Protein 4YHS (pdb70)

Nearest PDB structures (foldseek):
  5ix8-assembly1_A  TM=8.355E-01  e=1.424E-18  Bordetella parapertussis 12822
  2ioy-assembly2_B  TM=7.959E-01  e=1.065E-17  Caldanaerobacter subterraneus subsp. tengcongensis
  5hqj-assembly1_A  TM=8.022E-01  e=6.703E-16  Paraburkholderia graminis C4D1M
  3ksm-assembly3_B  TM=7.756E-01  e=1.371E-14  Hahella chejuensis KCTC 2396
  6sw4-assembly1_A  TM=8.359E-01  e=1.462E-13  Geobacillus stearothermophilus

Structure (mmCIF, N/CA/C/O backbone):
data_4YHS
#
_entry.id   4YHS
#
_cell.length_a   101.820
_cell.length_b   101.820
_cell.length_c   76.854
_cell.angle_alpha   90.000
_cell.angle_beta   90.000
_cell.angle_gamma   120.000
#
_symmetry.space_group_name_H-M   'P 32 2 1'
#
loop_
_entity.id
_entity.type
_entity.pdbx_description
1 polymer 'Monosaccharide ABC transporter substrate-binding protein, CUT2 family'
2 non-polymer 2-[BIS-(2-HYDROXY-ETHYL)-AMINO]-2-HYDROXYMETHYL-PROPANE-1,3-DIOL
3 non-polymer 'CHLORIDE ION'
4 water water
#
loop_
_atom_site.group_PDB
_atom_site.id
_atom_site.type_symbol
_atom_site.label_atom_id
_atom_site.label_alt_id
_atom_site.label_comp_id
_atom_site.label_asym_id
_atom_site.label_entity_id
_atom_site.label_seq_id
_atom_site.pdbx_PDB_ins_code
_atom_site.Cartn_x
_atom_site.Cartn_y
_atom_site.Cartn_z
_atom_site.occupancy
_atom_site.B_iso_or_equiv
_atom_site.auth_seq_id
_atom_site.auth_comp_id
_atom_site.auth_asym_id
_atom_site.auth_atom_id
_atom_site.pdbx_PDB_model_num
ATOM 1 N N . SER A 1 22 ? 16.769 20.586 -10.544 1.00 58.70 21 SER A N 1
ATOM 2 C CA . SER A 1 22 ? 16.470 22.002 -10.411 1.00 58.21 21 SER A CA 1
ATOM 3 C C . SER A 1 22 ? 16.432 22.400 -8.942 1.00 55.42 21 SER A C 1
ATOM 4 O O . SER A 1 22 ? 16.296 21.555 -8.059 1.00 45.45 21 SER A O 1
ATOM 28 N N . ALA A 1 24 ? 15.456 24.326 -5.294 1.00 47.00 23 ALA A N 1
ATOM 29 C CA . ALA A 1 24 ? 14.279 24.256 -4.430 1.00 45.25 23 ALA A CA 1
ATOM 30 C C . ALA A 1 24 ? 13.197 25.288 -4.780 1.00 37.66 23 ALA A C 1
ATOM 31 O O . ALA A 1 24 ? 13.489 26.439 -5.058 1.00 31.59 23 ALA A O 1
ATOM 38 N N . GLU A 1 25 ? 11.948 24.845 -4.754 1.00 25.80 24 GLU A N 1
ATOM 39 C CA . GLU A 1 25 ? 10.802 25.733 -4.882 1.00 25.87 24 GLU A CA 1
ATOM 40 C C . GLU A 1 25 ? 10.609 26.473 -3.580 1.00 21.58 24 GLU A C 1
ATOM 41 O O . GLU A 1 25 ? 11.219 26.140 -2.565 1.00 23.77 24 GLU A O 1
ATOM 53 N N . TRP A 1 26 ? 9.750 27.481 -3.607 1.00 17.59 25 TRP A N 1
ATOM 54 C CA . TRP A 1 26 ? 9.508 28.306 -2.458 1.00 13.66 25 TRP A CA 1
ATOM 55 C C . TRP A 1 26 ? 8.685 27.563 -1.413 1.00 16.48 25 TRP A C 1
ATOM 56 O O . TRP A 1 26 ? 8.769 27.871 -0.215 1.00 17.11 25 TRP A O 1
ATOM 77 N N . TYR A 1 27 ? 7.904 26.589 -1.880 1.00 17.88 26 TYR A N 1
ATOM 78 C CA . TYR A 1 27 ? 7.030 25.807 -1.036 1.00 14.85 26 TYR A CA 1
ATOM 79 C C . TYR A 1 27 ? 7.653 24.434 -0.682 1.00 17.04 26 TYR A C 1
ATOM 80 O O . TYR A 1 27 ? 8.563 23.982 -1.370 1.00 20.25 26 TYR A O 1
ATOM 98 N N . PRO A 1 28 ? 7.150 23.760 0.372 1.00 21.29 27 PRO A N 1
ATOM 99 C CA . PRO A 1 28 ? 6.124 24.248 1.303 1.00 23.27 27 PRO A CA 1
ATOM 100 C C . PRO A 1 28 ? 6.654 25.358 2.187 1.00 21.54 27 PRO A C 1
ATOM 101 O O . PRO A 1 28 ? 7.866 25.416 2.429 1.00 19.51 27 PRO A O 1
ATOM 112 N N . TYR A 1 29 ? 5.774 26.246 2.640 1.00 19.70 28 TYR A N 1
ATOM 113 C CA . TYR A 1 29 ? 6.215 27.421 3.380 1.00 19.39 28 TYR A CA 1
ATOM 114 C C . TYR A 1 29 ? 5.493 27.474 4.714 1.00 18.79 28 TYR A C 1
ATOM 115 O O . TYR A 1 29 ? 4.290 27.242 4.785 1.00 18.19 28 TYR A O 1
ATOM 133 N N . ASP A 1 30 ? 6.237 27.783 5.768 1.00 15.76 29 ASP A N 1
ATOM 134 C CA . ASP A 1 30 ? 5.670 27.922 7.096 1.00 20.68 29 ASP A CA 1
ATOM 135 C C . ASP A 1 30 ? 4.708 29.080 7.085 1.00 16.96 29 ASP A C 1
ATOM 136 O O . ASP A 1 30 ? 5.079 30.193 6.707 1.00 14.64 29 ASP A O 1
ATOM 145 N N . ALA A 1 31 ? 3.474 28.791 7.494 1.00 17.03 30 ALA A N 1
ATOM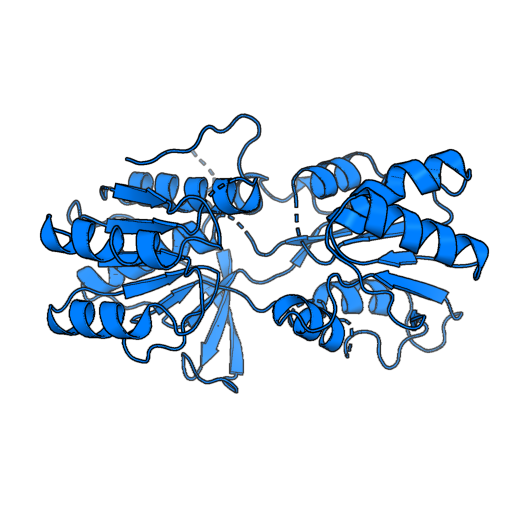 146 C CA . ALA A 1 31 ? 2.391 29.770 7.513 1.00 16.07 30 ALA A CA 1
ATOM 147 C C . ALA A 1 31 ? 1.574 29.645 8.812 1.00 20.69 30 ALA A C 1
ATOM 148 O O . ALA A 1 31 ? 1.795 28.732 9.627 1.00 19.76 30 ALA A O 1
ATOM 155 N N . ALA A 1 32 ? 0.635 30.581 8.991 1.00 20.56 31 ALA A N 1
ATOM 156 C CA . ALA A 1 32 ? -0.292 30.590 10.110 1.00 22.78 31 ALA A CA 1
ATOM 157 C C . ALA A 1 32 ? -1.659 30.938 9.573 1.00 19.02 31 ALA A C 1
ATOM 158 O O . ALA A 1 32 ? -1.819 31.988 8.942 1.00 18.24 31 ALA A O 1
ATOM 165 N N . LYS A 1 33 ? -2.641 30.068 9.819 1.00 22.01 32 LYS A N 1
ATOM 166 C CA . LYS A 1 33 ? -3.984 30.332 9.331 1.00 25.88 32 LYS A CA 1
ATOM 167 C C . LYS A 1 33 ? -4.860 30.700 10.485 1.00 20.28 32 LYS A C 1
ATOM 168 O O . LYS A 1 33 ? -4.593 30.333 11.641 1.00 21.27 32 LYS A O 1
ATOM 187 N N . ILE A 1 34 ? -5.945 31.386 10.142 1.00 21.74 33 ILE A N 1
ATOM 188 C CA . ILE A 1 34 ? -6.881 31.891 11.110 1.00 18.79 33 ILE A CA 1
ATOM 189 C C . ILE A 1 34 ? -8.228 31.170 10.961 1.00 20.87 33 ILE A C 1
ATOM 190 O O . ILE A 1 34 ? -8.759 31.068 9.857 1.00 26.08 33 ILE A O 1
ATOM 206 N N . ASP A 1 35 ? -8.731 30.676 12.090 1.00 22.92 34 ASP A N 1
ATOM 207 C CA . ASP A 1 35 ? -10.036 30.012 12.200 1.00 28.51 34 ASP A CA 1
ATOM 208 C C . ASP A 1 35 ? -10.824 30.484 13.450 1.00 26.98 34 ASP A C 1
ATOM 209 O O . ASP A 1 35 ? -10.297 30.496 14.561 1.00 32.63 34 ASP A O 1
ATOM 218 N N . PRO A 1 36 ? -12.095 30.852 13.276 1.00 27.18 35 PRO A N 1
ATOM 219 C CA . PRO A 1 36 ? -12.772 30.860 11.980 1.00 27.44 35 PRO A CA 1
ATOM 220 C C . PRO A 1 36 ? -12.223 31.944 11.073 1.00 31.65 35 PRO A C 1
ATOM 221 O O . PRO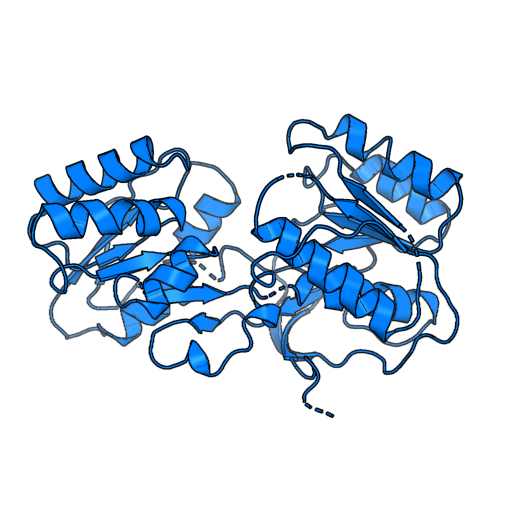 A 1 36 ? -11.803 33.007 11.551 1.00 28.13 35 PRO A O 1
ATOM 232 N N . PRO A 1 37 ? -12.170 31.660 9.766 1.00 28.33 36 PRO A N 1
ATOM 233 C CA . PRO A 1 37 ? -11.600 32.664 8.878 1.00 22.63 36 PRO A CA 1
ATOM 234 C C . PRO A 1 37 ? -12.338 33.997 8.938 1.00 27.17 36 PRO A C 1
ATOM 235 O O . PRO A 1 37 ? -13.562 34.031 9.031 1.00 22.65 36 PRO A O 1
ATOM 246 N N . PHE A 1 38 ? -11.561 35.077 8.918 1.00 27.21 37 PHE A N 1
ATOM 247 C CA . PHE A 1 38 ? -12.043 36.464 8.867 1.00 30.24 37 PHE A CA 1
ATOM 248 C C . PHE A 1 38 ? -12.523 36.966 10.245 1.00 39.77 37 PHE A C 1
ATOM 249 O O . PHE A 1 38 ? -12.880 38.136 10.391 1.00 41.30 37 PHE A O 1
ATOM 266 N N . ALA A 1 39 ? -12.562 36.086 11.243 1.00 34.09 38 ALA A N 1
ATOM 267 C CA . ALA A 1 39 ? -12.997 36.484 12.577 1.00 34.49 38 ALA A CA 1
ATOM 268 C C . ALA A 1 39 ? -11.918 37.335 13.250 1.00 47.54 38 ALA A C 1
ATOM 269 O O . ALA A 1 39 ? -10.749 36.976 13.232 1.00 47.80 38 ALA A O 1
ATOM 276 N N . ALA A 1 40 ? -12.313 38.469 13.832 1.00 57.55 39 ALA A N 1
ATOM 277 C CA . ALA A 1 40 ? -11.353 39.392 14.453 1.00 62.62 39 ALA A CA 1
ATOM 278 C C . ALA A 1 40 ? -10.678 38.770 15.676 1.00 56.72 39 ALA A C 1
ATOM 279 O O . ALA A 1 40 ? -9.597 39.197 16.091 1.00 57.68 39 ALA A O 1
ATOM 286 N N . ASP A 1 41 ? -11.336 37.764 16.242 1.00 49.20 40 ASP A N 1
ATOM 287 C CA . ASP A 1 41 ? -10.821 37.009 17.373 1.00 49.98 40 ASP A CA 1
ATOM 288 C C . ASP A 1 41 ? -10.581 35.534 17.020 1.00 53.27 40 ASP A C 1
ATOM 289 O O . ASP A 1 41 ? -10.631 34.665 17.893 1.00 55.38 40 ASP A O 1
ATOM 298 N N . GLY A 1 42 ? -10.359 35.240 15.744 1.00 45.63 41 GLY A N 1
ATOM 299 C CA . GLY A 1 42 ? -10.088 33.873 15.343 1.00 45.63 41 GLY A CA 1
ATOM 300 C C . GLY A 1 42 ? -8.760 33.413 15.926 1.00 41.37 41 GLY A C 1
ATOM 301 O O . GLY A 1 42 ? -7.897 34.235 16.216 1.00 38.16 41 GLY A O 1
ATOM 305 N N . LYS A 1 43 ? -8.618 32.100 16.096 1.00 29.45 42 LYS A N 1
ATOM 306 C CA . LYS A 1 43 ? -7.410 31.487 16.637 1.00 32.58 42 LYS A CA 1
ATOM 307 C C . LYS A 1 43 ? -6.393 31.234 15.507 1.00 34.22 42 LYS A C 1
ATOM 308 O O . LYS A 1 43 ? -6.769 30.882 14.386 1.00 25.98 42 LYS A O 1
ATOM 312 N N . SER A 1 44 ? -5.107 31.413 15.798 1.00 26.01 43 SER A N 1
ATOM 313 C CA . SER A 1 44 ? -4.063 31.132 14.811 1.00 22.73 43 SER A CA 1
ATOM 314 C C . SER A 1 44 ? -3.557 29.700 14.979 1.00 30.65 43 SER A C 1
ATOM 315 O O . SER A 1 44 ? -3.414 29.242 16.093 1.00 28.90 43 SER A O 1
ATOM 323 N N . SER A 1 45 ? -3.276 28.986 13.890 1.00 24.63 44 SER A N 1
ATOM 324 C CA . SER A 1 45 ? -2.545 27.718 14.032 1.00 25.12 44 SER A CA 1
ATOM 325 C C . SER A 1 45 ? -1.456 27.640 12.960 1.00 29.78 44 SER A C 1
ATOM 326 O O . SER A 1 45 ? -1.611 28.174 11.862 1.00 23.45 44 SER A O 1
ATOM 334 N N . ASP A 1 46 ? -0.350 26.990 13.290 1.00 28.01 45 ASP A N 1
ATOM 335 C CA . ASP A 1 46 ? 0.755 26.858 12.346 1.00 22.25 45 ASP A CA 1
ATOM 336 C C . ASP A 1 46 ? 0.468 25.751 11.341 1.00 27.47 45 ASP A C 1
ATOM 337 O O . ASP A 1 46 ? 0.077 24.647 11.727 1.00 32.46 45 ASP A O 1
ATOM 346 N N . VAL A 1 47 ? 0.681 26.059 10.059 1.00 22.09 46 VAL A N 1
ATOM 347 C CA . VAL A 1 47 ? 0.538 25.105 8.957 1.00 28.68 46 VAL A CA 1
ATOM 348 C C . VAL A 1 47 ? 1.593 25.316 7.860 1.00 24.70 46 VAL A C 1
ATOM 349 O O . VAL A 1 47 ? 2.053 26.425 7.648 1.00 25.81 46 VAL A O 1
ATOM 362 N N . LYS A 1 48 ? 1.967 24.238 7.165 1.00 23.31 47 LYS A N 1
ATOM 363 C CA . LYS A 1 48 ? 2.728 24.358 5.913 1.00 20.50 47 LYS A CA 1
ATOM 364 C C . LYS A 1 48 ? 1.793 24.737 4.786 1.00 26.48 47 LYS A C 1
ATOM 365 O O . LYS A 1 48 ? 0.746 24.078 4.592 1.00 24.73 47 LYS A O 1
ATOM 384 N N . TYR A 1 49 ? 2.158 25.776 4.035 1.00 20.15 48 TYR A N 1
ATOM 385 C CA . TYR A 1 49 ? 1.356 26.178 2.896 1.00 20.67 48 TYR A CA 1
ATOM 386 C C . TYR A 1 49 ? 1.878 25.459 1.665 1.00 22.71 48 TYR A C 1
ATOM 387 O O . TYR A 1 49 ? 3.065 25.550 1.349 1.00 16.00 48 TYR A O 1
ATOM 405 N N . VAL A 1 50 ? 0.988 24.719 1.012 1.00 17.78 49 VAL A N 1
ATOM 406 C CA . VAL A 1 50 ? 1.296 24.007 -0.219 1.00 18.20 49 VAL A CA 1
ATOM 407 C C . VAL A 1 50 ? 0.440 24.490 -1.379 1.00 18.94 49 VAL A C 1
ATOM 408 O O . VAL A 1 50 ? -0.777 24.309 -1.367 1.00 21.04 49 VAL A O 1
ATOM 421 N N . PRO A 1 51 ? 1.061 25.086 -2.396 1.00 21.37 50 PRO A N 1
ATOM 422 C CA . PRO A 1 51 ? 0.263 25.518 -3.544 1.00 18.43 50 PRO A CA 1
ATOM 423 C C . PRO A 1 51 ? 0.025 24.380 -4.527 1.00 19.00 50 PRO A C 1
ATOM 424 O O . PRO A 1 51 ? 0.555 23.249 -4.356 1.00 22.31 50 PRO A O 1
ATOM 435 N N . LEU A 1 52 ? -0.805 24.654 -5.534 1.00 19.63 51 LEU A N 1
ATOM 436 C CA . LEU A 1 52 ? -1.004 23.730 -6.640 1.00 23.96 51 LEU A CA 1
ATOM 437 C C . LEU A 1 52 ? 0.257 23.606 -7.474 1.00 22.28 51 LEU A C 1
ATOM 438 O O . LEU A 1 52 ? 1.061 24.542 -7.534 1.00 25.51 51 LEU A O 1
ATOM 454 N N . GLU A 1 53 ? 0.428 22.446 -8.117 1.00 23.71 52 GLU A N 1
ATOM 455 C CA . GLU A 1 53 ? 1.510 22.266 -9.076 1.00 20.28 52 GLU A CA 1
ATOM 456 C C . GLU A 1 53 ? 1.307 23.094 -10.341 1.00 33.66 52 GLU A C 1
ATOM 457 O O . GLU A 1 53 ? 2.245 23.728 -10.829 1.00 30.10 52 GLU A O 1
ATOM 469 N N . LYS A 1 54 ? 0.078 23.097 -10.852 1.00 24.87 53 LYS A N 1
ATOM 470 C CA . LYS A 1 54 ? -0.276 23.822 -12.070 1.00 33.98 53 LYS A CA 1
ATOM 471 C C . LYS A 1 54 ? -1.747 24.204 -12.056 1.00 30.16 53 LYS A C 1
ATOM 472 O O . LYS A 1 54 ? -2.559 23.513 -11.435 1.00 33.99 53 LYS A O 1
ATOM 491 N N . ALA A 1 55 ? -2.094 25.282 -12.757 1.00 27.56 54 ALA A N 1
ATOM 492 C CA . ALA A 1 55 ? -3.487 25.563 -13.079 1.00 27.23 54 ALA A CA 1
ATOM 493 C C . ALA A 1 55 ? -3.934 24.656 -14.212 1.00 26.78 54 ALA A C 1
ATOM 494 O O . ALA A 1 55 ? -3.111 24.189 -14.999 1.00 27.67 54 ALA A O 1
ATOM 501 N N . SER A 1 56 ? -5.240 24.429 -14.302 1.00 28.28 55 SER A N 1
ATOM 502 C CA . SER A 1 56 ? -5.827 23.585 -15.344 1.00 30.23 55 SER A CA 1
ATOM 503 C C . SER A 1 56 ? -6.131 24.379 -16.596 1.00 36.29 55 SER A C 1
ATOM 504 O O . SER A 1 56 ? -6.449 23.819 -17.649 1.00 32.52 55 SER A O 1
ATOM 512 N N . LYS A 1 57 ? -6.080 25.696 -16.484 1.00 31.54 56 LYS A N 1
ATOM 513 C CA . LYS A 1 57 ? -6.321 26.535 -17.637 1.00 35.31 56 LYS A CA 1
ATOM 514 C C . LYS A 1 57 ? -5.701 27.875 -17.358 1.00 30.09 56 LYS A C 1
ATOM 515 O O . LYS A 1 57 ? -5.385 28.155 -16.209 1.00 27.23 56 LYS A O 1
ATOM 534 N N . PRO A 1 58 ? -5.512 28.697 -18.400 1.00 28.89 57 PRO A N 1
ATOM 535 C CA . PRO A 1 58 ? -4.850 29.989 -18.201 1.00 29.28 57 PRO A CA 1
ATOM 536 C C . PRO A 1 58 ? -5.816 31.036 -17.649 1.00 29.54 57 PRO A C 1
ATOM 537 O O . PRO A 1 58 ? -6.188 32.006 -18.332 1.00 25.08 57 PRO A O 1
ATOM 548 N N . TRP A 1 59 ? -6.206 30.849 -16.391 1.00 26.73 58 TRP A N 1
ATOM 549 C CA . TRP A 1 59 ? -7.082 31.801 -15.720 1.00 24.17 58 TRP A CA 1
ATOM 550 C C . TRP A 1 59 ? -6.559 33.226 -15.883 1.00 26.81 58 TRP A C 1
ATOM 551 O O . TRP A 1 59 ? -5.356 33.459 -15.865 1.00 23.26 58 TRP A O 1
ATOM 572 N N . LYS A 1 60 ? -7.472 34.167 -16.092 1.00 20.89 59 LYS A N 1
ATOM 573 C CA . LYS A 1 60 ? -7.131 35.588 -16.068 1.00 25.05 59 LYS A CA 1
ATOM 574 C C . LYS A 1 60 ? -7.309 36.199 -14.682 1.00 18.71 59 LYS A C 1
ATOM 575 O O . LYS A 1 60 ? -8.401 36.152 -14.120 1.00 19.90 59 LYS A O 1
ATOM 594 N N . LEU A 1 61 ? -6.240 36.790 -14.150 1.00 20.58 60 LEU A N 1
ATOM 595 C CA . LEU A 1 61 ? -6.261 37.374 -12.814 1.00 16.75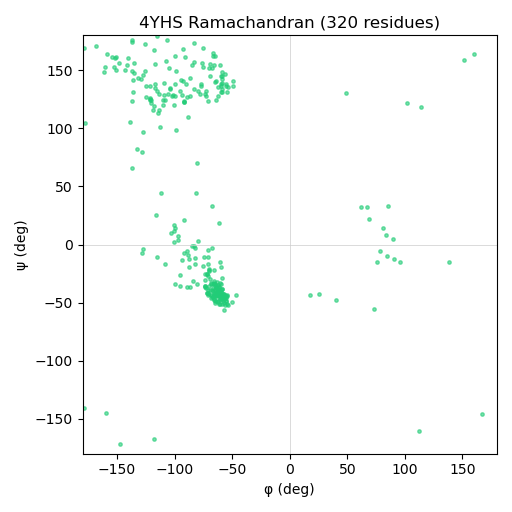 60 LEU A CA 1
ATOM 596 C C . LEU A 1 61 ? -6.003 38.858 -12.913 1.00 24.56 60 LEU A C 1
ATOM 597 O O . LEU A 1 61 ? -4.942 39.268 -13.387 1.00 24.75 60 LEU A O 1
ATOM 613 N N . CYS A 1 62 ? -6.965 39.657 -12.473 1.00 17.10 61 CYS A N 1
ATOM 614 C CA . CYS A 1 62 ? -6.748 41.103 -12.371 1.00 18.60 61 CYS A CA 1
ATOM 615 C C . CYS A 1 62 ? -6.118 41.365 -11.016 1.00 22.89 61 CYS A C 1
ATOM 616 O O . CYS A 1 62 ? -6.645 40.899 -9.994 1.00 19.16 61 CYS A O 1
ATOM 623 N N . VAL A 1 63 ? -4.985 42.076 -10.993 1.00 17.37 62 VAL A N 1
ATOM 624 C CA . VAL A 1 63 ? -4.301 42.376 -9.737 1.00 15.48 62 VAL A CA 1
ATOM 625 C C . VAL A 1 63 ? -4.225 43.896 -9.605 1.00 18.43 62 VAL A C 1
ATOM 626 O O . VAL A 1 63 ? -3.653 44.565 -10.459 1.00 16.23 62 VAL A O 1
ATOM 639 N N . SER A 1 64 ? -4.793 44.416 -8.516 1.00 18.14 63 SER A N 1
ATOM 640 C CA . SER A 1 64 ? -4.864 45.863 -8.248 1.00 15.19 63 SER A CA 1
ATOM 641 C C . SER A 1 64 ? -4.017 46.250 -7.034 1.00 16.46 63 SER A C 1
ATOM 642 O O . SER A 1 64 ? -4.255 45.778 -5.911 1.00 16.32 63 SER A O 1
ATOM 650 N N . PHE A 1 65 ? -2.987 47.055 -7.291 1.00 14.64 64 PHE A N 1
ATOM 651 C CA . PHE A 1 65 ? -2.030 47.490 -6.280 1.00 15.62 64 PHE A CA 1
ATOM 652 C C . PHE A 1 65 ? -2.302 48.932 -5.904 1.00 13.56 64 PHE A C 1
ATOM 653 O O . PHE A 1 65 ? -2.817 49.704 -6.727 1.00 17.55 64 PHE A O 1
ATOM 670 N N . PRO A 1 66 ? -1.967 49.314 -4.666 1.00 16.39 65 PRO A N 1
ATOM 671 C CA . PRO A 1 66 ? -2.100 50.721 -4.263 1.00 19.26 65 PRO A CA 1
ATOM 672 C C . PRO A 1 66 ? -1.140 51.647 -5.018 1.00 18.49 65 PRO A C 1
ATOM 673 O O . PRO A 1 66 ? -1.471 52.815 -5.277 1.00 19.54 65 PRO A O 1
ATOM 684 N N . HIS A 1 67 ? 0.025 51.109 -5.377 1.00 18.29 66 HIS A N 1
ATOM 685 C CA . HIS A 1 67 ? 1.116 51.860 -5.998 1.00 17.23 66 HIS A CA 1
ATOM 686 C C . HIS A 1 67 ? 2.254 50.874 -6.278 1.00 17.20 66 HIS A C 1
ATOM 687 O O . HIS A 1 67 ? 2.163 49.693 -5.924 1.00 16.35 66 HIS A O 1
ATOM 718 N N . LYS A 1 69 ? 5.637 52.127 -5.655 1.00 16.90 68 LYS A N 1
ATOM 719 C CA . LYS A 1 69 ? 6.603 53.165 -5.273 1.00 20.35 68 LYS A CA 1
ATOM 720 C C . LYS A 1 69 ? 7.736 52.712 -4.371 1.00 25.98 68 LYS A C 1
ATOM 721 O O . LYS A 1 69 ? 8.726 53.434 -4.223 1.00 25.36 68 LYS A O 1
ATOM 740 N N . ASP A 1 70 ? 7.618 51.536 -3.761 1.00 18.51 69 ASP A N 1
ATOM 741 C CA . ASP A 1 70 ? 8.669 51.101 -2.842 1.00 18.84 69 ASP A CA 1
ATOM 742 C C . ASP A 1 70 ? 9.023 49.640 -3.031 1.00 16.41 69 ASP A C 1
ATOM 743 O O . ASP A 1 70 ? 8.404 48.936 -3.822 1.00 16.85 69 ASP A O 1
ATOM 752 N N . ALA A 1 71 ? 10.027 49.193 -2.277 1.00 16.60 70 ALA A N 1
ATOM 753 C CA . ALA A 1 71 ? 10.552 47.843 -2.431 1.00 12.97 70 ALA A CA 1
ATOM 754 C C . ALA A 1 71 ? 9.522 46.821 -1.963 1.00 11.67 70 ALA A C 1
ATOM 755 O O . ALA A 1 71 ? 9.458 45.705 -2.477 1.00 13.10 70 ALA A O 1
ATOM 762 N N . TYR A 1 72 ? 8.749 47.206 -0.952 1.00 15.75 71 TYR A N 1
ATOM 763 C CA . TYR A 1 72 ? 7.754 46.323 -0.389 1.00 17.58 71 TYR A CA 1
ATOM 764 C C . TYR A 1 72 ? 6.774 45.875 -1.477 1.00 15.07 71 TYR A C 1
ATOM 765 O O . TYR A 1 72 ? 6.599 44.681 -1.698 1.00 11.08 71 TYR A O 1
ATOM 783 N N . TRP A 1 73 ? 6.135 46.815 -2.162 1.00 13.36 72 TRP A N 1
ATOM 784 C CA . TRP A 1 73 ? 5.171 46.442 -3.197 1.00 13.07 72 TRP A CA 1
ATOM 785 C C . TRP A 1 73 ? 5.861 45.879 -4.438 1.00 11.87 72 TRP A C 1
ATOM 786 O O . TRP A 1 73 ? 5.275 45.055 -5.143 1.00 15.91 72 TRP A O 1
ATOM 807 N N . LEU A 1 74 ? 7.123 46.239 -4.683 1.00 13.21 73 LEU A N 1
ATOM 808 C CA . LEU A 1 74 ? 7.883 45.538 -5.710 1.00 13.43 73 LEU A CA 1
ATOM 809 C C . LEU A 1 74 ? 8.038 44.059 -5.345 1.00 15.86 73 LEU A C 1
ATOM 810 O O . LEU A 1 74 ? 7.953 43.181 -6.192 1.00 12.45 73 LEU A O 1
ATOM 826 N N . GLY A 1 75 ? 8.282 43.772 -4.075 1.00 12.12 74 GLY A N 1
ATOM 827 C CA . GLY A 1 75 ? 8.310 42.395 -3.606 1.00 11.41 74 GLY A CA 1
ATOM 828 C C . GLY A 1 75 ? 6.995 41.648 -3.796 1.00 11.88 74 GLY A C 1
ATOM 829 O O . GLY A 1 75 ? 6.966 40.499 -4.253 1.00 12.37 74 GLY A O 1
ATOM 833 N N . VAL A 1 76 ? 5.878 42.300 -3.472 1.00 13.65 75 VAL A N 1
ATOM 834 C CA . VAL A 1 76 ? 4.594 41.671 -3.704 1.00 13.03 75 VAL A CA 1
ATOM 835 C C . VAL A 1 76 ? 4.396 41.416 -5.218 1.00 12.78 75 VAL A C 1
ATOM 836 O O . VAL A 1 76 ? 3.909 40.346 -5.607 1.00 14.81 75 VAL A O 1
ATOM 849 N N . ASP A 1 77 ? 4.778 42.390 -6.050 1.00 14.53 76 ASP A N 1
ATOM 850 C CA . ASP A 1 77 ? 4.698 42.265 -7.515 1.00 11.94 76 ASP A CA 1
ATOM 851 C C . ASP A 1 77 ? 5.460 41.021 -7.991 1.00 13.93 76 ASP A C 1
ATOM 852 O O . ASP A 1 77 ? 4.978 40.241 -8.810 1.00 14.29 76 ASP A O 1
ATOM 861 N N . TYR A 1 78 ? 6.683 40.886 -7.509 1.00 14.59 77 TYR A N 1
ATOM 862 C CA . TYR A 1 78 ? 7.528 39.756 -7.866 1.00 12.08 77 TYR A CA 1
ATOM 863 C C . TYR A 1 78 ? 6.837 38.427 -7.555 1.00 14.49 77 TYR A C 1
ATOM 864 O O . TYR A 1 78 ? 6.826 37.540 -8.384 1.00 14.02 77 TYR A O 1
ATOM 882 N N . GLY A 1 79 ? 6.236 38.312 -6.372 1.00 12.98 78 GLY A N 1
ATOM 883 C CA . GLY A 1 79 ? 5.538 37.107 -5.955 1.00 15.51 78 GLY A CA 1
ATOM 884 C C . GLY A 1 79 ? 4.358 36.814 -6.857 1.00 16.42 78 GLY A C 1
ATOM 885 O O . GLY A 1 79 ? 4.190 35.697 -7.322 1.00 13.58 78 GLY A O 1
ATOM 889 N N . VAL A 1 80 ? 3.537 37.824 -7.102 1.00 14.36 79 VAL A N 1
ATOM 890 C CA . VAL A 1 80 ? 2.353 37.609 -7.950 1.00 13.01 79 VAL A CA 1
ATOM 891 C C . VAL A 1 80 ? 2.774 37.217 -9.367 1.00 14.71 79 VAL A C 1
ATOM 892 O O . VAL A 1 80 ? 2.173 36.296 -9.945 1.00 16.37 79 VAL A O 1
ATOM 905 N N . ALA A 1 81 ? 3.804 37.871 -9.911 1.00 15.76 80 ALA A N 1
ATOM 906 C CA . ALA A 1 81 ? 4.217 37.619 -11.303 1.00 19.69 80 ALA A CA 1
ATOM 907 C C . ALA A 1 81 ? 4.839 36.240 -11.417 1.00 18.93 80 ALA A C 1
ATOM 908 O O . ALA A 1 81 ? 4.581 35.507 -12.373 1.00 18.38 80 ALA A O 1
ATOM 915 N N . GLU A 1 82 ? 5.675 35.899 -10.440 1.00 15.57 81 GLU A N 1
ATOM 916 C CA . GLU A 1 82 ? 6.394 34.639 -10.515 1.00 15.97 81 GLU A CA 1
ATOM 917 C C . GLU A 1 82 ? 5.437 33.468 -10.238 1.00 18.53 81 GLU A C 1
ATOM 918 O O . GLU A 1 82 ? 5.521 32.423 -10.894 1.00 19.84 81 GLU A O 1
ATOM 930 N N . GLU A 1 83 ? 4.479 33.643 -9.332 1.00 15.95 82 GLU A N 1
ATOM 931 C CA . GLU A 1 83 ? 3.553 32.543 -9.053 1.00 15.63 82 GLU A CA 1
ATOM 932 C C . GLU A 1 83 ? 2.583 32.383 -10.233 1.00 16.72 82 GLU A C 1
ATOM 933 O O . GLU A 1 83 ? 2.252 31.269 -10.615 1.00 19.87 82 GLU A O 1
ATOM 945 N N . SER A 1 84 ? 2.155 33.482 -10.840 1.00 20.12 83 SER A N 1
ATOM 946 C CA . SER A 1 84 ? 1.314 33.360 -12.037 1.00 17.71 83 SER A CA 1
ATOM 947 C C . SER A 1 84 ? 2.046 32.604 -13.168 1.00 18.95 83 SER A C 1
ATOM 948 O O . SER A 1 84 ? 1.470 31.724 -13.810 1.00 22.09 83 SER A O 1
ATOM 956 N N . LYS A 1 85 ? 3.316 32.937 -13.411 1.00 18.76 84 LYS A N 1
ATOM 957 C CA . LYS A 1 85 ? 4.130 32.197 -14.370 1.00 24.98 84 LYS A CA 1
ATOM 958 C C . LYS A 1 85 ? 4.244 30.707 -14.008 1.00 24.33 84 LYS A C 1
ATOM 959 O O . LYS A 1 85 ? 4.076 29.846 -14.874 1.00 21.21 84 LYS A O 1
ATOM 978 N N . ARG A 1 86 ? 4.513 30.403 -12.738 1.00 18.97 85 ARG A N 1
ATOM 979 C CA . ARG A 1 86 ? 4.730 29.014 -12.309 1.00 19.75 85 ARG A CA 1
ATOM 980 C C . ARG A 1 86 ? 3.483 28.181 -12.544 1.00 24.13 85 ARG A C 1
ATOM 981 O O . ARG A 1 86 ? 3.557 27.048 -13.018 1.00 19.29 85 ARG A O 1
ATOM 1002 N N . LEU A 1 87 ? 2.333 28.768 -12.241 1.00 16.57 86 LEU A N 1
ATOM 1003 C CA . LEU A 1 87 ? 1.041 28.044 -12.329 1.00 17.29 86 LEU A CA 1
ATOM 1004 C C . LEU A 1 87 ? 0.499 28.011 -13.740 1.00 18.43 86 LEU A C 1
ATOM 1005 O O . LEU A 1 87 ? -0.365 27.187 -14.063 1.00 24.66 86 LEU A O 1
ATOM 1021 N N . GLY A 1 88 ? 1.021 28.875 -14.603 1.00 20.19 87 GLY A N 1
ATOM 1022 C CA . GLY A 1 88 ? 0.525 28.947 -15.975 1.00 23.34 87 GLY A CA 1
ATOM 1023 C C . GLY A 1 88 ? -0.695 29.834 -16.180 1.00 27.40 87 GLY A C 1
ATOM 1024 O O . GLY A 1 88 ? -1.528 29.551 -17.052 1.00 31.70 87 GLY A O 1
ATOM 1028 N N . VAL A 1 89 ? -0.811 30.919 -15.418 1.00 18.39 88 VAL A N 1
ATOM 1029 C CA . VAL A 1 89 ? -2.008 31.756 -15.526 1.00 24.31 88 VAL A CA 1
ATOM 1030 C C . VAL A 1 89 ? -1.585 33.142 -15.994 1.00 23.65 88 VAL A C 1
ATOM 1031 O O . VAL A 1 89 ? -0.398 33.445 -16.018 1.00 22.79 88 VAL A O 1
ATOM 1044 N N . LYS A 1 90 ? -2.562 33.951 -16.393 1.00 21.87 89 LYS A N 1
ATOM 1045 C CA . LYS A 1 90 ? -2.326 35.277 -16.967 1.00 20.23 89 LYS A CA 1
ATOM 1046 C C . LYS A 1 90 ? -2.679 36.364 -15.994 1.00 27.54 89 LYS A C 1
ATOM 1047 O O . LYS A 1 90 ? -3.845 36.548 -15.655 1.00 34.12 89 LYS A O 1
ATOM 1083 N N . ASN A 1 92 ? -2.837 40.382 -15.045 1.00 21.09 91 ASN A N 1
ATOM 1084 C CA . ASN A 1 92 ? -2.913 41.743 -15.586 1.00 23.19 91 ASN A CA 1
ATOM 1085 C C . ASN A 1 92 ? -2.863 42.641 -14.358 1.00 17.78 91 ASN A C 1
ATOM 1086 O O . ASN A 1 92 ? -3.830 42.694 -13.596 1.00 20.02 91 ASN A O 1
ATOM 1097 N N . LEU A 1 93 ? -1.713 43.275 -14.103 1.00 21.47 92 LEU A N 1
ATOM 1098 C CA . LEU A 1 93 ? -1.564 44.059 -12.879 1.00 15.98 92 LEU A CA 1
ATOM 1099 C C . LEU A 1 93 ? -1.654 45.538 -13.200 1.00 18.35 92 LEU A C 1
ATOM 1100 O O . LEU A 1 93 ? -1.078 45.990 -14.196 1.00 19.91 92 LEU A O 1
ATOM 1116 N N . VAL A 1 94 ? -2.437 46.249 -12.388 1.00 21.04 93 VAL A N 1
ATOM 1117 C CA . VAL A 1 94 ? -2.604 47.691 -12.460 1.00 24.31 93 VAL A CA 1
ATOM 1118 C C . VAL A 1 94 ? -2.282 48.283 -11.075 1.00 20.79 93 VAL A C 1
ATOM 1119 O O . VAL A 1 94 ? -2.425 47.603 -10.050 1.00 18.84 93 VAL A O 1
ATOM 1132 N N . GLU A 1 95 ? -1.766 49.515 -11.042 1.00 21.63 94 GLU A N 1
ATOM 1133 C CA . GLU A 1 95 ? -1.450 50.182 -9.767 1.00 19.37 94 GLU A CA 1
ATOM 1134 C C . GLU A 1 95 ? -1.934 51.640 -9.807 1.00 21.14 94 GLU A C 1
ATOM 1135 O O . GLU A 1 95 ? -1.835 52.319 -10.845 1.00 18.56 94 GLU A O 1
ATOM 1147 N N . ALA A 1 96 ? -2.457 52.112 -8.671 1.00 16.24 95 ALA A N 1
ATOM 1148 C CA . ALA A 1 96 ? -3.241 53.349 -8.664 1.00 15.49 95 ALA A CA 1
ATOM 1149 C C . ALA A 1 96 ? -2.396 54.595 -8.459 1.00 20.28 95 ALA A C 1
ATOM 1150 O O . ALA A 1 96 ? -2.907 55.704 -8.563 1.00 23.65 95 ALA A O 1
ATOM 1157 N N . GLY A 1 97 ? -1.115 54.408 -8.199 1.00 18.77 96 GLY A N 1
ATOM 1158 C CA . GLY A 1 97 ? -0.192 55.514 -8.088 1.00 19.46 96 GLY A CA 1
ATOM 1159 C C . GLY A 1 97 ? -0.019 56.136 -6.710 1.00 18.81 96 GLY A C 1
ATOM 1160 O O . GLY A 1 97 ? 0.734 57.081 -6.566 1.00 20.60 96 GLY A O 1
ATOM 1164 N N . GLY A 1 98 ? -0.642 55.582 -5.679 1.00 22.79 97 GLY A N 1
ATOM 1165 C CA . GLY A 1 98 ? -0.452 56.134 -4.349 1.00 19.96 97 GLY A CA 1
ATOM 1166 C C . GLY A 1 98 ? -1.638 55.925 -3.442 1.00 19.63 97 GLY A C 1
ATOM 1167 O O . GLY A 1 98 ? -2.753 55.712 -3.913 1.00 22.07 97 GLY A O 1
ATOM 1171 N N . TYR A 1 99 ? -1.401 55.990 -2.137 1.00 21.89 98 TYR A N 1
ATOM 1172 C CA . TYR A 1 99 ? -2.479 55.807 -1.173 1.00 18.18 98 TYR A CA 1
ATOM 1173 C C . TYR A 1 99 ? -3.464 56.983 -1.128 1.00 25.43 98 TYR A C 1
ATOM 1174 O O . TYR A 1 99 ? -4.493 56.910 -0.453 1.00 23.94 98 TYR A O 1
ATOM 1192 N N . THR A 1 100 ? -3.191 58.050 -1.878 1.00 22.31 99 THR A N 1
ATOM 1193 C CA . THR A 1 100 ? -4.154 59.115 -2.035 1.00 22.37 99 THR A CA 1
ATOM 1194 C C . THR A 1 100 ? -5.203 58.788 -3.115 1.00 22.47 99 THR A C 1
ATOM 1195 O O . THR A 1 100 ? -6.139 59.556 -3.356 1.00 22.93 99 THR A O 1
ATOM 1206 N N . GLU A 1 101 ? -5.041 57.651 -3.770 1.00 20.98 100 GLU A N 1
ATOM 1207 C CA . GLU A 1 101 ? -5.732 57.408 -5.039 1.00 27.88 100 GLU A CA 1
ATOM 1208 C C . GLU A 1 101 ? -6.805 56.322 -4.970 1.00 27.28 100 GLU A C 1
ATOM 1209 O O . GLU A 1 101 ? -6.926 55.518 -5.893 1.00 19.64 100 GLU A O 1
ATOM 1221 N N . LEU A 1 102 ? -7.623 56.336 -3.920 1.00 22.49 101 LEU A N 1
ATOM 1222 C CA . LEU A 1 102 ? -8.702 55.365 -3.804 1.00 23.71 101 LEU A CA 1
ATOM 1223 C C . LEU A 1 102 ? -9.619 55.384 -5.046 1.00 20.34 101 LEU A C 1
ATOM 1224 O O . LEU A 1 102 ? -9.987 54.339 -5.546 1.00 23.75 101 LEU A O 1
ATOM 1240 N N . ASN A 1 103 ? -9.996 56.561 -5.532 1.00 22.38 102 ASN A N 1
ATOM 1241 C CA . ASN A 1 103 ? -10.906 56.639 -6.673 1.00 26.61 102 ASN A CA 1
ATOM 1242 C C . ASN A 1 103 ? -10.329 56.033 -7.938 1.00 26.40 102 ASN A C 1
ATOM 1243 O O . ASN A 1 103 ? -11.060 55.451 -8.740 1.00 26.39 102 ASN A O 1
ATOM 1254 N N . LYS A 1 104 ? -9.015 56.124 -8.108 1.00 21.54 103 LYS A N 1
ATOM 1255 C CA . LYS A 1 104 ? -8.378 55.525 -9.278 1.00 23.80 103 LYS A CA 1
ATOM 1256 C C . LYS A 1 104 ? -8.358 54.001 -9.111 1.00 18.09 103 LYS A C 1
ATOM 1257 O O . LYS A 1 104 ? -8.567 53.264 -10.064 1.00 22.48 103 LYS A O 1
ATOM 1276 N N . GLN A 1 105 ? -8.180 53.520 -7.890 1.00 20.64 104 GLN A N 1
ATOM 1277 C CA . GLN A 1 105 ? -8.186 52.083 -7.684 1.00 20.23 104 GLN A CA 1
ATOM 1278 C C . GLN A 1 105 ? -9.585 51.528 -7.966 1.00 18.00 104 GLN A C 1
ATOM 1279 O O . GLN A 1 105 ? -9.729 50.493 -8.601 1.00 19.64 104 GLN A O 1
ATOM 1293 N N . ILE A 1 106 ? -10.622 52.248 -7.548 1.00 20.36 105 ILE A N 1
ATOM 1294 C CA . ILE A 1 106 ? -11.973 51.833 -7.840 1.00 18.73 105 ILE A CA 1
ATOM 1295 C C . ILE A 1 106 ? -12.190 51.737 -9.353 1.00 23.57 105 ILE A C 1
ATOM 1296 O O . ILE A 1 106 ? -12.685 50.716 -9.831 1.00 21.99 105 ILE A O 1
ATOM 1312 N N A SER A 1 107 ? -11.803 52.773 -10.100 0.50 23.28 106 SER A N 1
ATOM 1313 N N B SER A 1 107 ? -11.806 52.779 -10.090 0.50 23.35 106 SER A N 1
ATOM 1314 C CA A SER A 1 107 ? -12.006 52.777 -11.546 0.50 23.78 106 SER A CA 1
ATOM 1315 C CA B SER A 1 107 ? -11.963 52.796 -11.542 0.50 23.90 106 SER A CA 1
ATOM 1316 C C A SER A 1 107 ? -11.166 51.688 -12.233 0.50 24.34 106 SER A C 1
ATOM 1317 C C B SER A 1 107 ? -11.176 51.667 -12.205 0.50 24.32 106 SER A C 1
ATOM 1318 O O A SER A 1 107 ? -11.638 51.045 -13.172 0.50 25.00 106 SER A O 1
ATOM 1319 O O B SER A 1 107 ? -11.683 50.990 -13.103 0.50 25.29 106 SER A O 1
ATOM 1334 N N . GLN A 1 108 ? -9.940 51.471 -11.762 1.00 23.85 107 GLN A N 1
ATOM 1335 C CA . GLN A 1 108 ? -9.065 50.452 -12.357 1.00 20.67 107 GLN A CA 1
ATOM 1336 C C . GLN A 1 108 ? -9.634 49.037 -12.166 1.00 31.36 107 GLN A C 1
ATOM 1337 O O . GLN A 1 108 ? -9.597 48.210 -13.090 1.00 22.61 107 GLN A O 1
ATOM 1352 N N . ILE A 1 109 ? -10.159 48.762 -10.975 1.00 20.97 108 ILE A N 1
ATOM 1353 C CA . ILE A 1 109 ? -10.872 47.505 -10.710 1.00 22.04 108 ILE A CA 1
ATOM 1354 C C . ILE A 1 109 ? -12.159 47.388 -11.549 1.00 23.85 108 ILE A C 1
ATOM 1355 O O . ILE A 1 109 ? -12.409 46.354 -12.178 1.00 24.45 108 ILE A O 1
ATOM 1371 N N . GLU A 1 110 ? -12.984 48.428 -11.559 1.00 23.92 109 GLU A N 1
ATOM 1372 C CA . GLU A 1 110 ? -14.194 48.400 -12.380 1.00 21.22 109 GLU A CA 1
ATOM 1373 C C . GLU A 1 110 ? -13.822 48.090 -13.833 1.00 21.17 109 GLU A C 1
ATOM 1374 O O . GLU A 1 110 ? -14.463 47.271 -14.496 1.00 25.57 109 GLU A O 1
ATOM 1386 N N . ASP A 1 111 ? -12.775 48.756 -14.307 1.00 20.85 110 ASP A N 1
ATOM 1387 C CA . ASP A 1 111 ? -12.357 48.597 -15.691 1.00 22.25 110 ASP A CA 1
ATOM 1388 C C . ASP A 1 111 ? -11.814 47.188 -15.964 1.00 20.86 110 ASP A C 1
ATOM 1389 O O . ASP A 1 111 ? -12.099 46.632 -17.030 1.00 23.51 110 ASP A O 1
ATOM 1398 N N . CYS A 1 112 ? -11.065 46.588 -15.045 1.00 19.97 111 CYS A N 1
ATOM 1399 C CA . CYS A 1 112 ? -10.449 45.288 -15.371 1.00 19.83 111 CYS A CA 1
ATOM 1400 C C . CYS A 1 112 ? -11.569 44.247 -15.358 1.00 24.35 111 CYS A C 1
ATOM 1401 O O . CYS A 1 112 ? -11.539 43.295 -16.143 1.00 27.03 111 CYS A O 1
ATOM 1408 N N . VAL A 1 113 ? -12.586 44.457 -14.528 1.00 24.38 112 VAL A N 1
ATOM 1409 C CA . VAL A 1 113 ? -13.731 43.541 -14.513 1.00 22.99 112 VAL A CA 1
ATOM 1410 C C . VAL A 1 113 ? -14.591 43.698 -15.779 1.00 22.67 112 VAL A C 1
ATOM 1411 O O . VAL A 1 113 ? -15.060 42.708 -16.358 1.00 23.77 112 VAL A O 1
ATOM 1424 N N . ALA A 1 114 ? -14.818 44.938 -16.202 1.00 23.06 113 ALA A N 1
ATOM 1425 C CA . ALA A 1 114 ? -15.614 45.187 -17.405 1.00 24.79 113 ALA A CA 1
ATOM 1426 C C . ALA A 1 114 ? -14.909 44.635 -18.648 1.00 25.20 113 ALA A C 1
ATOM 1427 O O . ALA A 1 114 ? -15.543 44.136 -19.570 1.00 26.63 113 ALA A O 1
ATOM 1434 N N . SER A 1 115 ? -13.586 44.685 -18.644 1.00 24.08 114 SER A N 1
ATOM 1435 C CA . SER A 1 115 ? -12.819 44.188 -19.781 1.00 30.75 114 SER A CA 1
ATOM 1436 C C . SER A 1 115 ? -12.854 42.669 -19.865 1.00 25.98 114 SER A C 1
ATOM 1437 O O . SER A 1 115 ? -12.703 42.092 -20.945 1.00 26.31 114 SER A O 1
ATOM 1445 N N . GLY A 1 116 ? -13.077 42.033 -18.717 1.00 27.15 115 GLY A N 1
ATOM 1446 C CA . GLY A 1 116 ? -13.175 40.591 -18.630 1.00 29.22 115 GLY A CA 1
ATOM 1447 C C . GLY A 1 116 ? -12.035 40.023 -17.831 1.00 28.43 115 GLY A C 1
ATOM 1448 O O . GLY A 1 116 ? -10.864 40.174 -18.196 1.00 30.97 115 GLY A O 1
ATOM 1452 N N . THR A 1 117 ? -12.382 39.371 -16.721 1.00 24.95 116 THR A N 1
ATOM 1453 C CA . THR A 1 117 ? -11.408 38.705 -15.879 1.00 24.32 116 THR A CA 1
ATOM 1454 C C . THR A 1 117 ? -12.073 37.568 -15.089 1.00 24.23 116 THR A C 1
ATOM 1455 O O . THR A 1 117 ? -13.304 37.533 -14.960 1.00 23.12 116 THR A O 1
ATOM 1466 N N . ASP A 1 118 ? -11.268 36.646 -14.577 1.00 21.70 117 ASP A N 1
ATOM 1467 C CA . ASP A 1 118 ? -11.784 35.526 -13.795 1.00 26.42 117 ASP A CA 1
ATOM 1468 C C . ASP A 1 118 ? -11.776 35.740 -12.287 1.00 25.60 117 ASP A C 1
ATOM 1469 O O . ASP A 1 118 ? -12.687 35.274 -11.606 1.00 19.48 117 ASP A O 1
ATOM 1478 N N . ALA A 1 119 ? -10.757 36.433 -11.776 1.00 20.13 118 ALA A N 1
ATOM 1479 C CA . ALA A 1 119 ? -10.647 36.766 -10.352 1.00 20.10 118 ALA A CA 1
ATOM 1480 C C . ALA A 1 119 ? -9.926 38.101 -10.200 1.00 18.29 118 ALA A C 1
ATOM 1481 O O . ALA A 1 119 ? -9.191 38.511 -11.095 1.00 20.19 118 ALA A O 1
ATOM 1488 N N . VAL A 1 120 ? -10.172 38.758 -9.064 1.00 17.16 119 VAL A N 1
ATOM 1489 C CA . VAL A 1 120 ? -9.529 40.016 -8.722 1.00 18.28 119 VAL A CA 1
ATOM 1490 C C . VAL A 1 120 ? -8.753 39.882 -7.397 1.00 19.34 119 VAL A C 1
ATOM 1491 O O . VAL A 1 120 ? -9.317 39.500 -6.382 1.00 17.04 119 VAL A O 1
ATOM 1504 N N . ILE A 1 121 ? -7.464 40.209 -7.423 1.00 16.44 120 ILE A N 1
ATOM 1505 C CA . ILE A 1 121 ? -6.607 40.226 -6.248 1.00 17.62 120 ILE A CA 1
ATOM 1506 C C . ILE A 1 121 ? -6.334 41.690 -5.927 1.00 20.27 120 ILE A C 1
ATOM 1507 O O . ILE A 1 121 ? -5.897 42.417 -6.782 1.00 15.79 120 ILE A O 1
ATOM 1523 N N . ILE A 1 122 ? -6.632 42.118 -4.705 1.00 15.04 121 ILE A N 1
ATOM 1524 C CA . ILE A 1 122 ? -6.584 43.540 -4.342 1.00 12.75 121 ILE A CA 1
ATOM 1525 C C . ILE A 1 122 ? -5.685 43.822 -3.141 1.00 14.43 121 ILE A C 1
ATOM 1526 O O . ILE A 1 122 ? -5.867 43.241 -2.077 1.00 14.93 121 ILE A O 1
ATOM 1542 N N . GLY A 1 123 ? -4.749 44.754 -3.323 1.00 13.39 122 GLY A N 1
ATOM 1543 C CA . GLY A 1 123 ? -4.048 45.390 -2.227 1.00 12.72 122 GLY A CA 1
ATOM 1544 C C . GLY A 1 123 ? -4.725 46.727 -1.992 1.00 15.52 122 GLY A C 1
ATOM 1545 O O . GLY A 1 123 ? -4.466 47.699 -2.702 1.00 15.92 122 GLY A O 1
ATOM 1549 N N . ALA A 1 124 ? -5.615 46.766 -0.998 1.00 15.65 123 ALA A N 1
ATOM 1550 C CA . ALA A 1 124 ? -6.575 47.855 -0.874 1.00 18.47 123 ALA A CA 1
ATOM 1551 C C . ALA A 1 124 ? -5.986 49.135 -0.308 1.00 17.60 123 ALA A C 1
ATOM 1552 O O . ALA A 1 124 ? -5.267 49.112 0.690 1.00 18.91 123 ALA A O 1
ATOM 1559 N N . ILE A 1 125 ? -6.345 50.263 -0.925 1.00 16.73 124 ILE A N 1
ATOM 1560 C CA . ILE A 1 125 ? -5.894 51.543 -0.425 1.00 16.62 124 ILE A CA 1
ATOM 1561 C C . ILE A 1 125 ? -6.564 51.853 0.929 1.00 20.15 124 ILE A C 1
ATOM 1562 O O . ILE A 1 125 ? -5.962 52.478 1.785 1.00 19.05 124 ILE A O 1
ATOM 1578 N N . SER A 1 126 ? -7.811 51.426 1.136 1.00 21.69 125 SER A N 1
ATOM 1579 C CA . SER A 1 126 ? -8.377 51.530 2.478 1.00 24.84 125 SER A CA 1
ATOM 1580 C C . SER A 1 126 ? -9.222 50.299 2.814 1.00 26.97 125 SER A C 1
ATOM 1581 O O . SER A 1 126 ? -9.640 49.554 1.937 1.00 17.57 125 SER A O 1
ATOM 1589 N N . ALA A 1 127 ? -9.441 50.083 4.101 1.00 25.17 126 ALA A N 1
ATOM 1590 C CA . ALA A 1 127 ? -10.165 48.904 4.568 1.00 24.85 126 ALA A CA 1
ATOM 1591 C C . ALA A 1 127 ? -11.613 48.820 4.091 1.00 23.75 126 ALA A C 1
ATOM 1592 O O . ALA A 1 127 ? -12.084 47.716 3.801 1.00 24.90 126 ALA A O 1
ATOM 1599 N N . ASP A 1 128 ? -12.308 49.966 4.027 1.00 20.75 127 ASP A N 1
ATOM 1600 C CA . ASP A 1 128 ? -13.728 50.048 3.696 1.00 21.74 127 ASP A CA 1
ATOM 1601 C C . ASP A 1 128 ? -14.025 50.640 2.316 1.00 26.00 127 ASP A C 1
ATOM 1602 O O . ASP A 1 128 ? -15.139 50.533 1.837 1.00 25.48 127 ASP A O 1
ATOM 1611 N N . GLY A 1 129 ? -13.049 51.316 1.712 1.00 24.29 128 GLY A N 1
ATOM 1612 C CA . GLY A 1 129 ? -13.328 52.183 0.575 1.00 33.10 128 GLY A CA 1
ATOM 1613 C C . GLY A 1 129 ? -13.709 51.453 -0.706 1.00 20.97 128 GLY A C 1
ATOM 1614 O O . GLY A 1 129 ? -14.305 52.029 -1.612 1.00 28.32 128 GLY A O 1
ATOM 1618 N N . LEU A 1 130 ? -13.319 50.181 -0.786 1.00 20.05 129 LEU A N 1
ATOM 1619 C CA . LEU A 1 130 ? -13.607 49.344 -1.954 1.00 24.19 129 LEU A CA 1
ATOM 1620 C C . LEU A 1 130 ? -14.798 48.415 -1.723 1.00 28.31 129 LEU A C 1
ATOM 1621 O O . LEU A 1 130 ? -15.148 47.621 -2.597 1.00 24.53 129 LEU A O 1
ATOM 1637 N N . ASN A 1 131 ? -15.422 48.514 -0.556 1.00 23.56 130 ASN A N 1
ATOM 1638 C CA . ASN A 1 131 ? -16.504 47.593 -0.202 1.00 23.19 130 ASN A CA 1
ATOM 1639 C C . ASN A 1 131 ? -17.685 47.634 -1.184 1.00 24.86 130 ASN A C 1
ATOM 1640 O O . ASN A 1 131 ? -18.275 46.607 -1.504 1.00 24.44 130 ASN A O 1
ATOM 1651 N N . LYS A 1 132 ? -18.040 48.810 -1.664 1.00 24.38 131 LYS A N 1
ATOM 1652 C CA . LYS A 1 132 ? -19.138 48.902 -2.616 1.00 27.69 131 LYS A CA 1
ATOM 1653 C C . LYS A 1 132 ? -18.783 48.182 -3.929 1.00 23.25 131 LYS A C 1
ATOM 1654 O O . LYS A 1 132 ? -19.566 47.363 -4.432 1.00 25.02 131 LYS A O 1
ATOM 1673 N N . VAL A 1 133 ? -17.610 48.458 -4.485 1.00 25.72 132 VAL A N 1
ATOM 1674 C CA . VAL A 1 133 ? -17.254 47.831 -5.756 1.00 26.49 132 VAL A CA 1
ATOM 1675 C C . VAL A 1 133 ? -16.981 46.327 -5.580 1.00 26.84 132 VAL A C 1
ATOM 1676 O O . VAL A 1 133 ? -17.316 45.520 -6.459 1.00 24.51 132 VAL A O 1
ATOM 1689 N N . ILE A 1 134 ? -16.396 45.937 -4.455 1.00 26.55 133 ILE A N 1
ATOM 1690 C CA . ILE A 1 134 ? -16.245 44.503 -4.174 1.00 25.43 133 ILE A CA 1
ATOM 1691 C C . ILE A 1 134 ? -17.609 43.789 -4.116 1.00 23.84 133 ILE A C 1
ATOM 1692 O O . ILE A 1 134 ? -17.753 42.683 -4.636 1.00 22.42 133 ILE A O 1
ATOM 1708 N N . GLY A 1 135 ? -18.621 44.407 -3.507 1.00 23.85 134 GLY A N 1
ATOM 1709 C CA . GLY A 1 135 ? -19.947 43.789 -3.459 1.00 30.11 134 GLY A CA 1
ATOM 1710 C C . GLY A 1 135 ? -20.516 43.582 -4.858 1.00 30.01 134 GLY A C 1
ATOM 1711 O O . GLY A 1 135 ? -21.155 42.580 -5.154 1.00 24.45 134 GLY A O 1
ATOM 1715 N N . GLU A 1 136 ? -20.242 44.530 -5.739 1.00 30.45 135 GLU A N 1
ATOM 1716 C CA . GLU A 1 136 ? -20.754 44.474 -7.103 1.00 30.12 135 GLU A CA 1
ATOM 1717 C C . GLU A 1 136 ? -20.042 43.399 -7.922 1.00 27.72 135 GLU A C 1
ATOM 1718 O O . GLU A 1 136 ? -20.676 42.662 -8.669 1.00 28.05 135 GLU A O 1
ATOM 1730 N N . ILE A 1 137 ? -18.726 43.296 -7.759 1.00 25.65 136 ILE A N 1
ATOM 1731 C CA . ILE A 1 137 ? -17.952 42.244 -8.381 1.00 21.57 136 ILE A CA 1
ATOM 1732 C C . ILE A 1 137 ? -18.395 40.857 -7.939 1.00 27.50 136 ILE A C 1
ATOM 1733 O O . ILE A 1 137 ? -18.440 39.921 -8.738 1.00 25.93 136 ILE A O 1
ATOM 1749 N N . ALA A 1 138 ? -18.689 40.720 -6.651 1.00 28.95 137 ALA A N 1
ATOM 1750 C CA . ALA A 1 138 ? -19.102 39.436 -6.101 1.00 33.86 137 ALA A CA 1
ATOM 1751 C C . ALA A 1 138 ? -20.433 38.998 -6.718 1.00 31.64 137 ALA A C 1
ATOM 1752 O O . ALA A 1 138 ? -20.636 37.819 -6.978 1.00 39.11 137 ALA A O 1
ATOM 1759 N N . LYS A 1 139 ? -21.324 39.948 -6.977 1.00 32.54 138 LYS A N 1
ATOM 1760 C CA . LYS A 1 139 ? -22.599 39.630 -7.644 1.00 43.18 138 LYS A CA 1
ATOM 1761 C C . LYS A 1 139 ? -22.391 39.027 -9.041 1.00 41.81 138 LYS A C 1
ATOM 1762 O O . LYS A 1 139 ? -23.318 38.451 -9.618 1.00 36.72 138 LYS A O 1
ATOM 1781 N N . LYS A 1 140 ? -21.179 39.156 -9.585 1.00 39.49 139 LYS A N 1
ATOM 1782 C CA . LYS A 1 140 ? -20.868 38.596 -10.906 1.00 36.80 139 LYS A CA 1
ATOM 1783 C C . LYS A 1 140 ? -20.120 37.290 -10.785 1.00 31.19 139 LYS A C 1
ATOM 1784 O O . LYS A 1 140 ? -19.565 36.786 -11.764 1.00 38.11 139 LYS A O 1
ATOM 1803 N N . LYS A 1 141 ? -20.078 36.754 -9.570 1.00 40.42 140 LYS A N 1
ATOM 1804 C CA . LYS A 1 141 ? -19.432 35.471 -9.306 1.00 34.99 140 LYS A CA 1
ATOM 1805 C C . LYS A 1 141 ? -17.933 35.479 -9.613 1.00 34.07 140 LYS A C 1
ATOM 1806 O O . LYS A 1 141 ? -17.344 34.464 -9.984 1.00 41.60 140 LYS A O 1
ATOM 1825 N N . ILE A 1 142 ? -17.317 36.631 -9.421 1.00 28.97 141 ILE A N 1
ATOM 1826 C CA . ILE A 1 142 ? -15.871 36.757 -9.529 1.00 20.77 141 ILE A CA 1
ATOM 1827 C C . ILE A 1 142 ? -15.211 36.752 -8.130 1.00 20.67 141 ILE A C 1
ATOM 1828 O O . ILE A 1 142 ? -15.505 37.621 -7.316 1.00 24.87 141 ILE A O 1
ATOM 1844 N N . PRO A 1 143 ? -14.322 35.782 -7.856 1.00 26.23 142 PRO A N 1
ATOM 1845 C CA . PRO A 1 143 ? -13.678 35.752 -6.535 1.00 20.26 142 PRO A CA 1
ATOM 1846 C C . PRO A 1 143 ? -12.809 36.983 -6.311 1.00 22.29 142 PRO A C 1
ATOM 1847 O O . PRO A 1 143 ? -12.121 37.416 -7.248 1.00 18.92 142 PRO A O 1
ATOM 1858 N N . VAL A 1 144 ? -12.824 37.516 -5.092 1.00 18.17 143 VAL A N 1
ATOM 1859 C CA . VAL A 1 144 ? -11.999 38.669 -4.748 1.00 17.96 143 VAL A CA 1
ATOM 1860 C C . VAL A 1 144 ? -11.092 38.253 -3.591 1.00 21.47 143 VAL A C 1
ATOM 1861 O O . VAL A 1 144 ? -11.563 37.823 -2.532 1.00 20.99 143 VAL A O 1
ATOM 1874 N N . ILE A 1 145 ? -9.789 38.417 -3.801 1.00 19.59 144 ILE A N 1
ATOM 1875 C CA . ILE A 1 145 ? -8.771 38.071 -2.803 1.00 13.74 144 ILE A CA 1
ATOM 1876 C C . ILE A 1 145 ? -8.184 39.333 -2.154 1.00 16.63 144 ILE A C 1
ATOM 1877 O O . ILE A 1 145 ? -7.737 40.248 -2.850 1.00 17.64 144 ILE A O 1
ATOM 1893 N N . ASP A 1 146 ? -8.167 39.346 -0.827 1.00 12.41 145 ASP A N 1
ATOM 1894 C CA . ASP A 1 146 ? -7.621 40.420 -0.011 1.00 16.22 145 ASP A CA 1
ATOM 1895 C C . ASP A 1 146 ? -6.122 40.185 0.233 1.00 17.74 145 ASP A C 1
ATOM 1896 O O . ASP A 1 146 ? -5.737 39.295 0.998 1.00 17.45 145 ASP A O 1
ATOM 1905 N N . LEU A 1 147 ? -5.286 41.015 -0.391 1.00 15.39 146 LEU A N 1
ATOM 1906 C CA . LEU A 1 147 ? -3.817 40.844 -0.378 1.00 15.04 146 LEU A CA 1
ATOM 1907 C C . LEU A 1 147 ? -3.151 41.940 0.447 1.00 13.87 146 LEU A C 1
ATOM 1908 O O . LEU A 1 147 ? -3.348 43.142 0.187 1.00 14.29 146 LEU A O 1
ATOM 1924 N N . VAL A 1 148 ? -2.439 41.500 1.484 1.00 11.77 147 VAL A N 1
ATOM 1925 C CA . VAL A 1 148 ? -1.556 42.311 2.329 1.00 13.43 147 VAL A CA 1
ATOM 1926 C C . VAL A 1 148 ? -2.261 43.258 3.306 1.00 19.16 147 VAL A C 1
ATOM 1927 O O . VAL A 1 148 ? -1.971 43.207 4.513 1.00 16.48 147 VAL A O 1
ATOM 1940 N N . ASN A 1 149 ? -3.142 44.125 2.812 1.00 16.88 148 ASN A N 1
ATOM 1941 C CA . ASN A 1 149 ? -3.588 45.271 3.618 1.00 16.25 148 ASN A CA 1
ATOM 1942 C C . ASN A 1 149 ? -4.807 45.050 4.504 1.00 21.79 148 ASN A C 1
ATOM 1943 O O . ASN A 1 149 ? -4.869 45.608 5.600 1.00 23.45 148 ASN A O 1
ATOM 1954 N N . GLY A 1 150 ? -5.776 44.269 4.044 1.00 15.00 149 GLY A N 1
ATOM 1955 C CA . GLY A 1 150 ? -6.951 43.973 4.849 1.00 23.73 149 GLY A CA 1
ATOM 1956 C C . GLY A 1 150 ? -8.132 44.793 4.404 1.00 18.58 149 GLY A C 1
ATOM 1957 O O . GLY A 1 150 ? -8.097 46.022 4.370 1.00 21.52 149 GLY A O 1
ATOM 1961 N N . ILE A 1 151 ? -9.175 44.081 4.030 1.00 15.22 150 ILE A N 1
ATOM 1962 C CA . ILE A 1 151 ? -10.433 44.645 3.559 1.00 17.54 150 ILE A CA 1
ATOM 1963 C C . ILE A 1 151 ? -11.562 44.171 4.451 1.00 21.82 150 ILE A C 1
ATOM 1964 O O . ILE A 1 151 ? -11.615 42.983 4.790 1.00 19.36 150 ILE A O 1
ATOM 1980 N N . SER A 1 152 ? -12.473 45.077 4.815 1.00 17.91 151 SER A N 1
ATOM 1981 C CA . SER A 1 152 ? -13.571 44.735 5.749 1.00 22.61 151 SER A CA 1
ATOM 1982 C C . SER A 1 152 ? -14.814 44.186 5.035 1.00 29.59 151 SER A C 1
ATOM 1983 O O . SER A 1 152 ? -15.739 43.673 5.669 1.00 25.43 151 SER A O 1
ATOM 1991 N N . SER A 1 153 ? -14.836 44.258 3.708 1.00 21.16 152 SER A N 1
ATOM 1992 C CA . SER A 1 153 ? -15.960 43.698 2.959 1.00 23.30 152 SER A CA 1
ATOM 1993 C C . SER A 1 153 ? -16.225 42.231 3.294 1.00 20.98 152 SER A C 1
ATOM 1994 O O . SER A 1 153 ? -15.299 41.429 3.304 1.00 25.57 152 SER A O 1
ATOM 2002 N N . PRO A 1 154 ? -17.477 41.878 3.568 1.00 19.80 153 PRO A N 1
ATOM 2003 C CA . PRO A 1 154 ? -17.818 40.459 3.754 1.00 22.90 153 PRO A CA 1
ATOM 2004 C C . PRO A 1 154 ? -17.777 39.621 2.486 1.00 27.70 153 PRO A C 1
ATOM 2005 O O . PRO A 1 154 ? -17.873 38.401 2.578 1.00 26.88 153 PRO A O 1
ATOM 2016 N N . ASP A 1 155 ? -17.662 40.263 1.323 1.00 23.14 154 ASP A N 1
ATOM 2017 C CA . ASP A 1 155 ? -17.630 39.551 0.046 1.00 23.25 154 ASP A CA 1
ATOM 2018 C C . ASP A 1 155 ? -16.226 39.169 -0.462 1.00 32.23 154 ASP A C 1
ATOM 2019 O O . ASP A 1 155 ? -16.014 38.913 -1.650 1.00 38.04 154 ASP A O 1
ATOM 2028 N N . ILE A 1 156 ? -15.276 39.116 0.456 1.00 23.39 155 ILE A N 1
ATOM 2029 C CA . ILE A 1 156 ? -13.931 38.661 0.167 1.00 20.24 155 ILE A CA 1
ATOM 2030 C C . ILE A 1 156 ? -13.890 37.127 0.233 1.00 23.73 155 ILE A C 1
ATOM 2031 O O . ILE A 1 156 ? -14.421 36.533 1.179 1.00 23.78 155 ILE A O 1
ATOM 2047 N N . ALA A 1 157 ? -13.266 36.477 -0.746 1.00 15.98 156 ALA A N 1
ATOM 2048 C CA . ALA A 1 157 ? -13.207 35.005 -0.746 1.00 16.54 156 ALA A CA 1
ATOM 2049 C C . ALA A 1 157 ? -12.066 34.462 0.112 1.00 17.47 156 ALA A C 1
ATOM 2050 O O . ALA A 1 157 ? -12.169 33.353 0.637 1.00 19.17 156 ALA A O 1
ATOM 2057 N N . ALA A 1 158 ? -10.961 35.208 0.200 1.00 19.02 157 ALA A N 1
ATOM 2058 C CA . ALA A 1 158 ? -9.765 34.735 0.910 1.00 19.46 157 ALA A CA 1
ATOM 2059 C C . ALA A 1 158 ? -8.886 35.916 1.268 1.00 20.57 157 ALA A C 1
ATOM 2060 O O . ALA A 1 158 ? -8.914 36.918 0.570 1.00 17.69 157 ALA A O 1
ATOM 2067 N N . LYS A 1 159 ? -8.106 35.755 2.344 1.00 15.34 158 LYS A N 1
ATOM 2068 C CA . LYS A 1 159 ? -7.089 36.720 2.743 1.00 14.48 158 LYS A CA 1
ATOM 2069 C C . LYS A 1 159 ? -5.702 36.103 2.684 1.00 14.51 158 LYS A C 1
ATOM 2070 O O . LYS A 1 159 ? -5.494 34.948 3.079 1.00 14.52 158 LYS A O 1
ATOM 2089 N N . SER A 1 160 ? -4.759 36.890 2.177 1.00 15.41 159 SER A N 1
ATOM 2090 C CA . SER A 1 160 ? -3.326 36.577 2.211 1.00 15.53 159 SER A CA 1
ATOM 2091 C C . SER A 1 160 ? -2.623 37.782 2.820 1.00 12.03 159 SER A C 1
ATOM 2092 O O . SER A 1 160 ? -2.332 38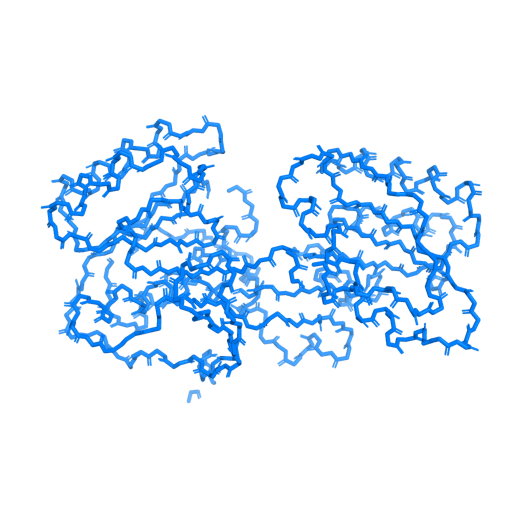.773 2.123 1.00 12.42 159 SER A O 1
ATOM 2100 N N . LEU A 1 161 ? -2.363 37.710 4.114 1.00 13.71 160 LEU A N 1
ATOM 2101 C CA . LEU A 1 161 ? -1.830 38.847 4.817 1.00 11.92 160 LEU A CA 1
ATOM 2102 C C . LEU A 1 161 ? -1.344 38.469 6.213 1.00 15.80 160 LEU A C 1
ATOM 2103 O O . LEU A 1 161 ? -1.551 37.340 6.691 1.00 14.94 160 LEU A O 1
ATOM 2119 N N . VAL A 1 162 ? -0.669 39.420 6.857 1.00 13.92 161 VAL A N 1
ATOM 2120 C CA . VAL A 1 162 ? -0.219 39.232 8.246 1.00 17.13 161 VAL A CA 1
ATOM 2121 C C . VAL A 1 162 ? -0.708 40.376 9.119 1.00 18.74 161 VAL A C 1
ATOM 2122 O O . VAL A 1 162 ? -1.300 41.339 8.605 1.00 20.03 161 VAL A O 1
ATOM 2135 N N . SER A 1 163 ? -0.488 40.243 10.433 1.00 16.21 162 SER A N 1
ATOM 2136 C CA . SER A 1 163 ? -0.805 41.295 11.418 1.00 16.86 162 SER A CA 1
ATOM 2137 C C . SER A 1 163 ? 0.425 42.026 11.910 1.00 16.28 162 SER A C 1
ATOM 2138 O O . SER A 1 163 ? 1.428 41.374 12.236 1.00 16.25 162 SER A O 1
ATOM 2146 N N . PHE A 1 164 ? 0.350 43.368 11.980 1.00 16.91 163 PHE A N 1
ATOM 2147 C CA . PHE A 1 164 ? 1.453 44.160 12.520 1.00 16.19 163 PHE A CA 1
ATOM 2148 C C . PHE A 1 164 ? 1.555 43.958 14.037 1.00 14.12 163 PHE A C 1
ATOM 2149 O O . PHE A 1 164 ? 2.595 44.234 14.602 1.00 14.72 163 PHE A O 1
ATOM 2166 N N . TYR A 1 165 ? 0.499 43.432 14.679 1.00 13.31 164 TYR A N 1
ATOM 2167 C CA . TYR A 1 165 ? 0.627 43.066 16.091 1.00 16.42 164 TYR A CA 1
ATOM 2168 C C . TYR A 1 165 ? 1.726 42.011 16.211 1.00 13.69 164 TYR A C 1
ATOM 2169 O O . TYR A 1 165 ? 2.637 42.099 17.050 1.00 16.09 164 TYR A O 1
ATOM 2187 N N . THR A 1 166 ? 1.655 41.018 15.328 1.00 16.36 165 THR A N 1
ATOM 2188 C CA . THR A 1 166 ? 2.611 39.908 15.337 1.00 18.94 165 THR A CA 1
ATOM 2189 C C . THR A 1 166 ? 4.015 40.358 14.944 1.00 16.92 165 THR A C 1
ATOM 2190 O O . THR A 1 166 ? 5.008 39.863 15.492 1.00 17.31 165 TH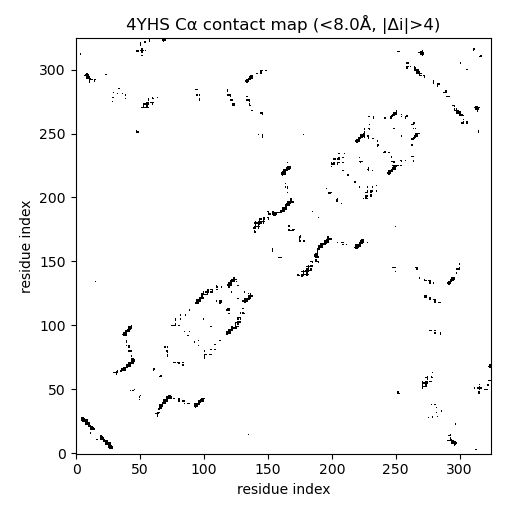R A O 1
ATOM 2218 N N . GLY A 1 168 ? 5.319 43.326 15.650 1.00 15.61 167 GLY A N 1
ATOM 2219 C CA . GLY A 1 168 ? 5.846 43.929 16.864 1.00 17.38 167 GLY A CA 1
ATOM 2220 C C . GLY A 1 168 ? 6.183 42.891 17.935 1.00 19.37 167 GLY A C 1
ATOM 2221 O O . GLY A 1 168 ? 7.222 42.947 18.599 1.00 16.27 167 GLY A O 1
ATOM 2225 N N . ALA A 1 169 ? 5.287 41.923 18.105 1.00 16.42 168 ALA A N 1
ATOM 2226 C CA . ALA A 1 169 ? 5.444 40.884 19.106 1.00 15.77 168 ALA A CA 1
ATOM 2227 C C . ALA A 1 169 ? 6.699 40.042 18.884 1.00 18.99 168 ALA A C 1
ATOM 2228 O O . ALA A 1 169 ? 7.432 39.763 19.820 1.00 17.77 168 ALA A O 1
ATOM 2235 N N . GLU A 1 170 ? 6.957 39.666 17.635 1.00 16.35 169 GLU A N 1
ATOM 2236 C CA . GLU A 1 170 ? 8.110 38.836 17.339 1.00 15.81 169 GLU A CA 1
ATOM 2237 C C . GLU A 1 170 ? 9.384 39.628 17.604 1.00 20.30 169 GLU A C 1
ATOM 2238 O O . GLU A 1 170 ? 10.406 39.078 18.082 1.00 19.20 169 GLU A O 1
ATOM 2250 N N . THR A 1 171 ? 9.323 40.928 17.341 1.00 14.91 170 THR A N 1
ATOM 2251 C CA . THR A 1 171 ? 10.486 41.786 17.547 1.00 12.73 170 THR A CA 1
ATOM 2252 C C . THR A 1 171 ? 10.773 41.842 19.072 1.00 13.44 170 THR A C 1
ATOM 2253 O O . THR A 1 171 ? 11.929 41.727 19.533 1.00 18.64 170 THR A O 1
ATOM 2264 N N . GLY A 1 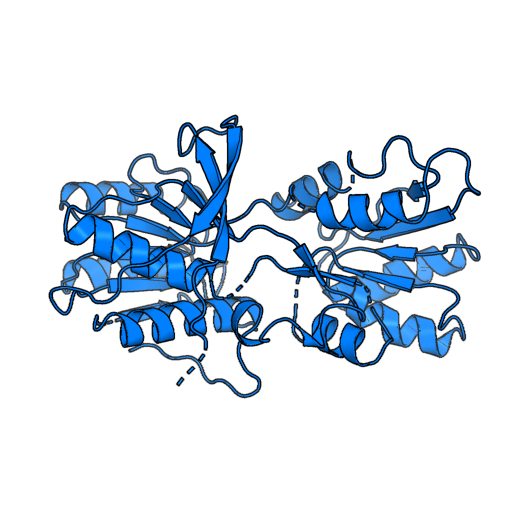172 ? 9.717 42.028 19.837 1.00 22.87 171 GLY A N 1
ATOM 2265 C CA . GLY A 1 172 ? 9.820 42.115 21.276 1.00 18.96 171 GLY A CA 1
ATOM 2266 C C . GLY A 1 172 ? 10.295 40.812 21.913 1.00 22.60 171 GLY A C 1
ATOM 2267 O O . GLY A 1 172 ? 11.141 40.822 22.805 1.00 19.58 171 GLY A O 1
ATOM 2271 N N . SER A 1 173 ? 9.756 39.684 21.457 1.00 18.88 172 SER A N 1
ATOM 2272 C CA . SER A 1 173 ? 10.094 38.372 22.049 1.00 21.91 172 SER A CA 1
ATOM 2273 C C . SER A 1 173 ? 11.540 38.019 21.827 1.00 17.95 172 SER A C 1
ATOM 2274 O O . SER A 1 173 ? 12.179 37.440 22.697 1.00 19.71 172 SER A O 1
ATOM 2282 N N . TYR A 1 174 ? 12.031 38.347 20.631 1.00 20.04 173 TYR A N 1
ATOM 2283 C CA . TYR A 1 174 ? 13.454 38.248 20.302 1.00 22.90 173 TYR A CA 1
ATOM 2284 C C . TYR A 1 174 ? 14.331 38.939 21.363 1.00 23.73 173 TYR A C 1
ATOM 2285 O O . TYR A 1 174 ? 15.323 38.386 21.859 1.00 22.47 173 TYR A O 1
ATOM 2303 N N . LEU A 1 175 ? 13.986 40.161 21.712 1.00 21.00 174 LEU A N 1
ATOM 2304 C CA . LEU A 1 175 ? 14.757 40.866 22.732 1.00 18.28 174 LEU A CA 1
ATOM 2305 C C . LEU A 1 175 ? 14.524 40.277 24.120 1.00 23.45 174 LEU A C 1
ATOM 2306 O O . LEU A 1 175 ? 15.455 40.090 24.890 1.00 26.87 174 LEU A O 1
ATOM 2322 N N . ALA A 1 176 ? 13.267 39.986 24.441 1.00 22.58 175 ALA A N 1
ATOM 2323 C CA . ALA A 1 176 ? 12.954 39.462 25.762 1.00 20.42 175 ALA A CA 1
ATOM 2324 C C . ALA A 1 176 ? 13.690 38.136 26.060 1.00 23.92 175 ALA A C 1
ATOM 2325 O O . ALA A 1 176 ? 14.070 37.893 27.197 1.00 28.22 175 ALA A O 1
ATOM 2332 N N . LYS A 1 177 ? 13.892 37.298 25.037 1.00 25.64 176 LYS A N 1
ATOM 2333 C CA . LYS A 1 177 ? 14.610 36.039 25.219 1.00 31.02 176 LYS A CA 1
ATOM 2334 C C . LYS A 1 177 ? 16.074 36.292 25.573 1.00 30.37 176 LYS A C 1
ATOM 2335 O O . LYS A 1 177 ? 16.662 35.572 26.385 1.00 30.20 176 LYS A O 1
ATOM 2354 N N . LYS A 1 178 ? 16.661 37.316 24.960 1.00 32.23 177 LYS A N 1
ATOM 2355 C CA . LYS A 1 178 ? 18.045 37.707 25.241 1.00 27.46 177 LYS A CA 1
ATOM 2356 C C . LYS A 1 178 ? 18.214 38.320 26.633 1.00 26.96 177 LYS A C 1
ATOM 2357 O O . LYS A 1 178 ? 19.319 38.340 27.183 1.00 28.20 177 LYS A O 1
ATOM 2376 N N . HIS A 1 179 ? 17.123 38.811 27.205 1.00 23.15 178 HIS A N 1
ATOM 2377 C CA . HIS A 1 179 ? 17.181 39.513 28.484 1.00 25.24 178 HIS A CA 1
ATOM 2378 C C . HIS A 1 179 ? 16.047 39.106 29.427 1.00 38.45 178 HIS A C 1
ATOM 2379 O O . HIS A 1 179 ? 15.191 39.918 29.791 1.00 33.84 178 HIS A O 1
ATOM 2393 N N . PRO A 1 180 ? 16.065 37.838 29.852 1.00 35.93 179 PRO A N 1
ATOM 2394 C CA . PRO A 1 180 ? 14.982 37.288 30.664 1.00 37.27 179 PRO A CA 1
ATOM 2395 C C . PRO A 1 180 ? 14.888 37.918 32.041 1.00 24.92 179 PRO A C 1
ATOM 2396 O O . PRO A 1 180 ? 15.824 38.581 32.521 1.00 28.15 179 PRO A O 1
ATOM 2407 N N . ALA A 1 181 ? 13.750 37.689 32.680 1.00 33.27 180 ALA A N 1
ATOM 2408 C CA . ALA A 1 181 ? 13.527 38.143 34.039 1.00 39.95 180 ALA A CA 1
ATOM 2409 C C . ALA A 1 181 ? 14.647 37.649 34.944 1.00 44.77 180 ALA A C 1
ATOM 2410 O O . ALA A 1 181 ? 15.074 36.499 34.842 1.00 51.05 180 ALA A O 1
ATOM 2417 N N . GLY A 1 182 ? 15.140 38.537 35.800 1.00 43.73 181 GLY A N 1
ATOM 2418 C CA . GLY A 1 182 ? 16.208 38.197 36.719 1.00 35.87 181 GLY A CA 1
ATOM 2419 C C . GLY A 1 182 ? 17.595 38.571 36.234 1.00 39.72 181 GLY A C 1
ATOM 2420 O O . GLY A 1 182 ? 18.547 38.562 37.023 1.00 42.95 181 GLY A O 1
ATOM 2424 N N . THR A 1 183 ? 17.731 38.873 34.945 1.00 37.18 182 THR A N 1
ATOM 2425 C CA . THR A 1 183 ? 19.004 39.351 34.419 1.00 40.46 182 THR A CA 1
ATOM 2426 C C . THR A 1 183 ? 19.006 40.884 34.455 1.00 38.75 182 THR A C 1
ATOM 2427 O O . THR A 1 183 ? 17.966 41.503 34.697 1.00 41.22 182 THR A O 1
ATOM 2438 N N . PRO A 1 184 ? 20.178 41.503 34.239 1.00 38.91 183 PRO A N 1
ATOM 2439 C CA . PRO A 1 184 ? 20.286 42.955 34.438 1.00 32.18 183 PRO A CA 1
ATOM 2440 C C . PRO A 1 184 ? 19.335 43.768 33.560 1.00 25.69 183 PRO A C 1
ATOM 2441 O O . PRO A 1 184 ? 19.126 43.408 32.415 1.00 28.52 183 PRO A O 1
ATOM 2452 N N . GLU A 1 185 ? 18.786 44.855 34.093 1.00 28.61 184 GLU A N 1
ATOM 2453 C CA . GLU A 1 185 ? 17.884 45.718 33.323 1.00 25.27 184 GLU A CA 1
ATOM 2454 C C . GLU A 1 185 ? 18.637 46.314 32.128 1.00 27.15 184 GLU A C 1
ATOM 2455 O O . GLU A 1 185 ? 19.782 46.743 32.277 1.00 30.79 184 GLU A O 1
ATOM 2467 N N . VAL A 1 186 ? 18.001 46.316 30.951 1.00 26.48 185 VAL A N 1
ATOM 2468 C CA . VAL A 1 186 ? 18.535 46.956 29.747 1.00 27.35 185 VAL A CA 1
ATOM 2469 C C . VAL A 1 186 ? 17.470 47.850 29.173 1.00 31.58 185 VAL A C 1
ATOM 2470 O O . VAL A 1 186 ? 16.286 47.518 29.224 1.00 25.47 185 VAL A O 1
ATOM 2483 N N . VAL A 1 187 ? 17.891 48.996 28.647 1.00 25.95 186 VAL A N 1
ATOM 2484 C CA . VAL A 1 187 ? 16.950 50.032 28.222 1.00 28.84 186 VAL A CA 1
ATOM 2485 C C . VAL A 1 187 ? 16.770 50.015 26.724 1.00 23.63 186 VAL A C 1
ATOM 2486 O O . VAL A 1 187 ? 17.751 49.995 25.977 1.00 20.05 186 VAL A O 1
ATOM 2499 N N . VAL A 1 188 ? 15.512 49.982 26.277 1.00 20.45 187 VAL A N 1
ATOM 2500 C CA . VAL A 1 188 ? 15.213 50.051 24.851 1.00 21.64 187 VAL A CA 1
ATOM 2501 C C . VAL A 1 188 ? 14.583 51.394 24.512 1.00 23.17 187 VAL A C 1
ATOM 2502 O O . VAL A 1 188 ? 13.583 51.775 25.112 1.00 21.83 187 VAL A O 1
ATOM 2515 N N . GLY A 1 189 ? 15.133 52.067 23.507 1.00 20.43 188 GLY A N 1
ATOM 2516 C CA . GLY A 1 189 ? 14.491 53.227 22.919 1.00 23.35 188 GLY A CA 1
ATOM 2517 C C . GLY A 1 189 ? 13.610 52.695 21.808 1.00 17.93 188 GLY A C 1
ATOM 2518 O O . GLY A 1 189 ? 14.079 51.946 20.987 1.00 18.10 188 GLY A O 1
ATOM 2522 N N . TRP A 1 190 ? 12.332 53.058 21.837 1.00 17.44 189 TRP A N 1
ATOM 2523 C CA . TRP A 1 190 ? 11.293 52.483 20.965 1.00 16.98 189 TRP A CA 1
ATOM 2524 C C . TRP A 1 190 ? 10.651 53.603 20.145 1.00 15.89 189 TRP A C 1
ATOM 2525 O O . TRP A 1 190 ? 10.168 54.597 20.709 1.00 20.24 189 TRP A O 1
ATOM 2546 N N . PHE A 1 191 ? 10.649 53.423 18.821 1.00 16.14 190 PHE A N 1
ATOM 2547 C CA . PHE A 1 191 ? 10.317 54.463 17.858 1.00 17.89 190 PHE A CA 1
ATOM 2548 C C . PHE A 1 191 ? 9.348 53.884 16.853 1.00 17.13 190 PHE A C 1
ATOM 2549 O O . PHE A 1 191 ? 9.760 53.460 15.777 1.00 18.16 190 PHE A O 1
ATOM 2566 N N . PRO A 1 192 ? 8.051 53.852 17.208 1.00 17.96 191 PRO A N 1
ATOM 2567 C CA . PRO A 1 192 ? 7.114 52.981 16.483 1.00 19.10 191 PRO A CA 1
ATOM 2568 C C . PRO A 1 192 ? 6.556 53.538 15.172 1.00 20.36 191 PRO A C 1
ATOM 2569 O O . PRO A 1 192 ? 5.974 52.757 14.403 1.00 16.62 191 PRO A O 1
ATOM 2580 N N . GLY A 1 193 ? 6.755 54.820 14.893 1.00 18.52 192 GLY A N 1
ATOM 2581 C CA . GLY A 1 193 ? 6.221 55.407 13.662 1.00 18.43 192 GLY A CA 1
ATOM 2582 C C . GLY A 1 193 ? 5.124 56.407 14.012 1.00 18.86 192 GLY A C 1
ATOM 2583 O O . GLY A 1 193 ? 5.058 56.871 15.131 1.00 19.06 192 GLY A O 1
ATOM 2587 N N . PRO A 1 194 ? 4.254 56.746 13.051 1.00 17.84 193 PRO A N 1
ATOM 2588 C CA . PRO A 1 194 ? 3.297 57.836 13.326 1.00 18.83 193 PRO A CA 1
ATOM 2589 C C . PRO A 1 194 ? 2.160 57.483 14.313 1.00 19.27 193 PRO A C 1
ATOM 2590 O O . PRO A 1 194 ? 1.462 56.475 14.151 1.00 19.38 193 PRO A O 1
ATOM 2601 N N . ALA A 1 195 ? 2.010 58.314 15.326 1.00 26.09 194 ALA A N 1
ATOM 2602 C CA . ALA A 1 195 ? 1.087 58.061 16.409 1.00 28.81 194 ALA A CA 1
ATOM 2603 C C . ALA A 1 195 ? -0.330 57.924 15.870 1.00 21.79 194 ALA A C 1
ATOM 2604 O O . ALA A 1 195 ? -0.785 58.725 15.033 1.00 22.50 194 ALA A O 1
ATOM 2611 N N . GLY A 1 196 ? -1.006 56.864 16.301 1.00 19.03 195 GLY A N 1
ATOM 2612 C CA . GLY A 1 196 ? -2.423 56.713 16.000 1.00 22.10 195 GLY A CA 1
ATOM 2613 C C . GLY A 1 196 ? -2.705 55.966 14.713 1.00 22.32 195 GLY A C 1
ATOM 2614 O O . GLY A 1 196 ? -3.866 55.599 14.465 1.00 26.26 195 GLY A O 1
ATOM 2618 N N . ALA A 1 197 ? -1.681 55.759 13.885 1.00 19.88 196 ALA A N 1
ATOM 2619 C CA . ALA A 1 197 ? -1.832 54.941 12.689 1.00 18.90 196 ALA A CA 1
ATOM 2620 C C . ALA A 1 197 ? -2.141 53.499 13.117 1.00 26.52 196 ALA A C 1
ATOM 2621 O O . ALA A 1 197 ? -1.568 53.006 14.081 1.00 19.96 196 ALA A O 1
ATOM 2628 N N . GLY A 1 198 ? -3.045 52.823 12.406 1.00 19.37 197 GLY A N 1
ATOM 2629 C CA . GLY A 1 198 ? -3.438 51.472 12.785 1.00 21.63 197 GLY A CA 1
ATOM 2630 C C . GLY A 1 198 ? -2.246 50.528 12.918 1.00 22.54 197 GLY A C 1
ATOM 2631 O O . GLY A 1 198 ? -2.091 49.852 13.937 1.00 18.20 197 GLY A O 1
ATOM 2635 N N . TRP A 1 199 ? -1.407 50.487 11.893 1.00 17.59 198 TRP A N 1
ATOM 2636 C CA . TRP A 1 199 ? -0.284 49.550 11.880 1.00 20.86 198 TRP A CA 1
ATOM 2637 C C . TRP A 1 199 ? 0.706 49.821 13.016 1.00 17.96 198 TRP A C 1
ATOM 2638 O O . TRP A 1 199 ? 1.269 48.899 13.610 1.00 16.53 198 TRP A O 1
ATOM 2659 N N . VAL A 1 200 ? 0.931 51.095 13.290 1.00 18.40 199 VAL A N 1
ATOM 2660 C CA . VAL A 1 200 ? 1.830 51.521 14.355 1.00 23.29 199 VAL A CA 1
ATOM 2661 C C . VAL A 1 200 ? 1.319 51.100 15.732 1.00 18.28 199 VAL A C 1
ATOM 2662 O O . VAL A 1 200 ? 2.073 50.564 16.561 1.00 16.94 199 VAL A O 1
ATOM 2675 N N . GLU A 1 201 ? 0.052 51.405 16.004 1.00 14.98 200 GLU A N 1
ATOM 2676 C CA . GLU A 1 201 ? -0.527 51.108 17.302 1.00 22.70 200 GLU A CA 1
ATOM 2677 C C . GLU A 1 201 ? -0.596 49.584 17.515 1.00 22.81 200 GLU A C 1
ATOM 2678 O O . GLU A 1 201 ? -0.435 49.110 18.638 1.00 16.49 200 GLU A O 1
ATOM 2690 N N . ALA A 1 202 ? -0.809 48.820 16.446 1.00 18.72 201 ALA A N 1
ATOM 2691 C CA . ALA A 1 202 ? -0.785 47.349 16.559 1.00 23.63 201 ALA A CA 1
ATOM 2692 C C . ALA A 1 202 ? 0.627 46.822 16.855 1.00 14.88 201 ALA A C 1
ATOM 2693 O O . ALA A 1 202 ? 0.809 45.985 17.717 1.00 18.99 201 ALA A O 1
ATOM 2700 N N . ALA A 1 203 ? 1.623 47.304 16.141 1.00 16.00 202 ALA A N 1
ATOM 2701 C CA . ALA A 1 203 ? 3.011 46.911 16.392 1.00 17.42 202 ALA A CA 1
ATOM 2702 C C . ALA A 1 203 ? 3.438 47.323 17.802 1.00 16.07 202 ALA A C 1
ATOM 2703 O O . ALA A 1 203 ? 4.117 46.575 18.499 1.00 15.79 202 ALA A O 1
ATOM 2710 N N . ASN A 1 204 ? 3.015 48.513 18.238 1.00 18.11 203 ASN A N 1
ATOM 2711 C CA . ASN A 1 204 ? 3.294 48.948 19.591 1.00 18.44 203 ASN A CA 1
ATOM 2712 C C . ASN A 1 204 ? 2.740 48.003 20.663 1.00 16.69 203 ASN A C 1
ATOM 2713 O O . ASN A 1 204 ? 3.475 47.605 21.582 1.00 22.61 203 ASN A O 1
ATOM 2724 N N . LYS A 1 205 ? 1.450 47.658 20.564 1.00 16.23 204 LYS A N 1
ATOM 2725 C CA . LYS A 1 205 ? 0.835 46.752 21.514 1.00 19.30 204 LYS A CA 1
ATOM 2726 C C . LYS A 1 205 ? 1.539 45.409 21.525 1.00 18.04 204 LYS A C 1
ATOM 2727 O O . LYS A 1 205 ? 1.841 44.870 22.585 1.00 22.45 204 LYS A O 1
ATOM 2746 N N . GLY A 1 206 ? 1.810 44.871 20.345 1.00 19.39 205 GLY A N 1
ATOM 2747 C CA . GLY A 1 206 ? 2.523 43.609 20.252 1.00 19.15 205 GLY A CA 1
ATOM 2748 C C . GLY A 1 206 ? 3.901 43.637 20.900 1.00 22.04 205 GLY A C 1
ATOM 2749 O O . GLY A 1 206 ? 4.266 42.730 21.653 1.00 19.48 205 GLY A O 1
ATOM 2753 N N . PHE A 1 207 ? 4.671 44.679 20.607 1.00 18.60 206 PHE A N 1
ATOM 2754 C CA . PHE A 1 207 ? 6.012 44.834 21.167 1.00 14.99 206 PHE A CA 1
ATOM 2755 C C . PHE A 1 207 ? 5.959 44.925 22.699 1.00 16.13 206 PHE A C 1
ATOM 2756 O O . PHE A 1 207 ? 6.716 44.263 23.391 1.00 20.87 206 PHE A O 1
ATOM 2790 N N . ASP A 1 209 ? 3.516 43.985 24.728 1.00 21.23 208 ASP A N 1
ATOM 2791 C CA . ASP A 1 209 ? 2.971 42.770 25.331 1.00 22.42 208 ASP A CA 1
ATOM 2792 C C . ASP A 1 209 ? 4.103 41.765 25.393 1.00 23.11 208 ASP A C 1
ATOM 2793 O O . ASP A 1 209 ? 4.272 41.094 26.404 1.00 25.38 208 ASP A O 1
ATOM 2802 N N . ALA A 1 210 ? 4.891 41.677 24.325 1.00 19.58 209 ALA A N 1
ATOM 2803 C CA . ALA A 1 210 ? 5.913 40.632 24.243 1.00 21.51 209 ALA A CA 1
ATOM 2804 C C . ALA A 1 210 ? 7.107 40.827 25.187 1.00 22.73 209 ALA A C 1
ATOM 2805 O O . ALA A 1 210 ? 7.700 39.835 25.610 1.00 25.62 209 ALA A O 1
ATOM 2812 N N . VAL A 1 211 ? 7.431 42.069 25.568 1.00 19.99 210 VAL A N 1
ATOM 2813 C CA . VAL A 1 211 ? 8.578 42.318 26.454 1.00 22.15 210 VAL A CA 1
ATOM 2814 C C . VAL A 1 211 ? 8.189 42.342 27.926 1.00 27.83 210 VAL A C 1
ATOM 2815 O O . VAL A 1 211 ? 9.043 42.381 28.806 1.00 29.77 210 VAL A O 1
ATOM 2828 N N . LYS A 1 212 ? 6.896 42.295 28.189 1.00 30.27 211 LYS A N 1
ATOM 2829 C CA . LYS A 1 212 ? 6.397 42.315 29.553 1.00 27.26 211 LYS A CA 1
ATOM 2830 C C . LYS A 1 212 ? 6.949 41.116 30.311 1.00 27.03 211 LYS A C 1
ATOM 2831 O O . LYS A 1 212 ? 7.010 40.009 29.777 1.00 28.79 211 LYS A O 1
ATOM 2850 N N . GLY A 1 213 ? 7.393 41.356 31.543 1.00 29.56 212 GLY A N 1
ATOM 2851 C CA . GLY A 1 213 ? 7.902 40.294 32.390 1.00 40.94 212 GLY A CA 1
ATOM 2852 C C . GLY A 1 213 ? 9.344 39.900 32.115 1.00 44.10 212 GLY A C 1
ATOM 2853 O O . GLY A 1 213 ? 9.787 38.849 32.575 1.00 49.61 212 GLY A O 1
ATOM 2857 N N . SER A 1 214 ? 10.076 40.725 31.367 1.00 31.29 213 SER A N 1
ATOM 2858 C CA . SER A 1 214 ? 11.493 40.463 31.099 1.00 30.36 213 SER A CA 1
ATOM 2859 C C . SER A 1 214 ? 12.331 41.557 31.737 1.00 31.71 213 SER A C 1
ATOM 2860 O O . SER A 1 214 ? 11.771 42.476 32.344 1.00 27.64 213 SER A O 1
ATOM 2868 N N . ALA A 1 215 ? 13.659 41.476 31.597 1.00 27.60 214 ALA A N 1
ATOM 2869 C CA . ALA A 1 215 ? 14.541 42.528 32.132 1.00 33.51 214 ALA A CA 1
ATOM 2870 C C . ALA A 1 215 ? 14.607 43.780 31.225 1.00 35.73 214 ALA A C 1
ATOM 2871 O O . ALA A 1 215 ? 15.315 44.752 31.532 1.00 35.13 214 ALA A O 1
ATOM 2878 N N . ILE A 1 216 ? 13.831 43.774 30.142 1.00 28.42 215 ILE A N 1
ATOM 2879 C CA . ILE A 1 216 ? 13.734 44.925 29.259 1.00 26.46 215 ILE A CA 1
ATOM 2880 C C . ILE A 1 216 ? 12.923 46.035 29.901 1.00 29.54 215 ILE A C 1
ATOM 2881 O O . ILE A 1 216 ? 11.807 45.811 30.391 1.00 31.86 215 ILE A O 1
ATOM 2897 N N . LYS A 1 217 ? 13.491 47.235 29.886 1.00 21.73 216 LYS A N 1
ATOM 2898 C CA . LYS A 1 217 ? 12.751 48.447 30.203 1.00 26.42 216 LYS A CA 1
ATOM 2899 C C . LYS A 1 217 ? 12.602 49.235 28.896 1.00 22.61 216 LYS A C 1
ATOM 2900 O O . LYS A 1 217 ? 13.595 49.539 28.244 1.00 23.80 216 LYS A O 1
ATOM 2919 N N . VAL A 1 218 ? 11.366 49.551 28.523 1.00 25.00 217 VAL A N 1
ATOM 2920 C CA . VAL A 1 218 ? 11.118 50.350 27.335 1.00 25.76 217 VAL A CA 1
ATOM 2921 C C . VAL A 1 218 ? 10.859 51.806 27.725 1.00 27.27 217 VAL A C 1
ATOM 2922 O O . VAL A 1 218 ? 10.029 52.110 28.598 1.00 27.87 217 VAL A O 1
ATOM 2935 N N . LEU A 1 219 ? 11.600 52.718 27.104 1.00 26.23 218 LEU A N 1
ATOM 2936 C CA . LEU A 1 219 ? 11.380 54.139 27.353 1.00 25.47 218 LEU A CA 1
ATOM 2937 C C . LEU A 1 219 ? 10.020 54.495 26.798 1.00 27.62 218 LEU A C 1
ATOM 2938 O O . LEU A 1 219 ? 9.482 53.746 25.991 1.00 22.96 218 LEU A O 1
ATOM 2954 N N . GLU A 1 220 ? 9.463 55.627 27.215 1.00 27.42 219 GLU A N 1
ATOM 2955 C CA . GLU A 1 220 ? 8.198 56.046 26.645 1.00 29.37 219 GLU A CA 1
ATOM 2956 C C . GLU A 1 220 ? 8.378 56.111 25.119 1.00 20.96 219 GLU A C 1
ATOM 2957 O O . GLU A 1 220 ? 9.420 56.562 24.628 1.00 21.57 219 GLU A O 1
ATOM 2969 N N . PRO A 1 221 ? 7.382 55.628 24.371 1.00 22.07 220 PRO A N 1
ATOM 2970 C CA . PRO A 1 221 ? 7.453 55.636 22.907 1.00 25.41 220 PRO A CA 1
ATOM 2971 C C . PRO A 1 221 ? 7.597 57.031 22.335 1.00 24.62 220 PRO A C 1
ATOM 2972 O O . PRO A 1 221 ? 6.933 57.973 22.795 1.00 22.06 220 PRO A O 1
ATOM 2983 N N . LYS A 1 222 ? 8.457 57.138 21.328 1.00 22.21 221 LYS A N 1
ATOM 2984 C CA . LYS A 1 222 ? 8.679 58.372 20.602 1.00 27.50 221 LYS A CA 1
ATOM 2985 C C . LYS A 1 222 ? 8.166 58.154 19.199 1.00 23.25 221 LYS A C 1
ATOM 2986 O O . LYS A 1 222 ? 8.812 57.497 18.390 1.00 20.03 221 LYS A O 1
ATOM 3005 N N . TYR A 1 223 ? 6.971 58.681 18.947 1.00 22.93 222 TYR A N 1
ATOM 3006 C CA . TYR A 1 223 ? 6.318 58.594 17.644 1.00 17.71 222 TYR A CA 1
ATOM 3007 C C . TYR A 1 223 ? 6.760 59.691 16.717 1.00 22.81 222 TYR A C 1
ATOM 3008 O O . TYR A 1 223 ? 7.175 60.758 17.163 1.00 22.19 222 TYR A O 1
ATOM 3026 N N . GLY A 1 224 ? 6.664 59.422 15.421 1.00 20.85 223 GLY A N 1
ATOM 3027 C CA . GLY A 1 224 ? 6.818 60.457 14.420 1.00 23.19 223 GLY A CA 1
ATOM 3028 C C . GLY A 1 224 ? 6.630 59.865 13.040 1.00 23.96 223 GLY A C 1
ATOM 3029 O O . GLY A 1 224 ? 6.556 58.631 12.893 1.00 19.51 223 GLY A O 1
ATOM 3033 N N . ASP A 1 225 ? 6.527 60.742 12.040 1.00 22.56 224 ASP A N 1
ATOM 3034 C CA . ASP A 1 225 ? 6.388 60.317 10.645 1.00 24.54 224 ASP A CA 1
ATOM 3035 C C . ASP A 1 225 ? 7.608 59.492 10.208 1.00 24.42 224 ASP A C 1
ATOM 3036 O O . ASP A 1 225 ? 8.698 59.662 10.753 1.00 23.04 224 ASP A O 1
ATOM 3045 N N . THR A 1 226 ? 7.410 58.628 9.211 1.00 27.75 225 THR A N 1
ATOM 3046 C CA . THR A 1 226 ? 8.459 57.735 8.708 1.00 24.93 225 THR A CA 1
ATOM 3047 C C . THR A 1 226 ? 9.390 58.454 7.728 1.00 23.09 225 THR A C 1
ATOM 3048 O O . THR A 1 226 ? 9.691 57.940 6.657 1.00 29.35 225 THR A O 1
ATOM 3059 N N . GLY A 1 227 ? 9.779 59.663 8.101 1.00 29.77 226 GLY A N 1
ATOM 3060 C CA . GLY A 1 227 ? 10.803 60.426 7.417 1.00 35.05 226 GLY A CA 1
ATOM 3061 C C . GLY A 1 227 ? 12.152 60.210 8.083 1.00 29.51 226 GLY A C 1
ATOM 3062 O O . GLY A 1 227 ? 12.246 60.112 9.307 1.00 28.18 226 GLY A O 1
ATOM 3066 N N . LYS A 1 228 ? 13.198 60.127 7.266 1.00 35.66 227 LYS A N 1
ATOM 3067 C CA . LYS A 1 228 ? 14.547 59.872 7.757 1.00 22.67 227 LYS A CA 1
ATOM 3068 C C . LYS A 1 228 ? 14.994 60.913 8.770 1.00 29.31 227 LYS A C 1
ATOM 3069 O O . LYS A 1 228 ? 15.547 60.562 9.810 1.00 23.23 227 LYS A O 1
ATOM 3088 N N . GLU A 1 229 ? 14.765 62.189 8.480 1.00 27.79 228 GLU A N 1
ATOM 3089 C CA . GLU A 1 229 ? 15.269 63.247 9.361 1.00 27.78 228 GLU A CA 1
ATOM 3090 C C . GLU A 1 229 ? 14.504 63.267 10.675 1.00 25.62 228 GLU A C 1
ATOM 3091 O O . GLU A 1 229 ? 15.085 63.474 11.737 1.00 29.07 228 GLU A O 1
ATOM 3103 N N . VAL A 1 230 ? 13.187 63.103 10.571 1.00 33.83 229 VAL A N 1
ATOM 3104 C CA . VAL A 1 230 ? 12.306 63.047 11.728 1.00 26.81 229 VAL A CA 1
ATOM 3105 C C . VAL A 1 230 ? 12.748 61.942 12.694 1.00 19.68 229 VAL A C 1
ATOM 3106 O O . VAL A 1 230 ? 12.925 62.186 13.885 1.00 23.32 229 VAL A O 1
ATOM 3119 N N . GLN A 1 231 ? 12.925 60.739 12.173 1.00 20.24 230 GLN A N 1
ATOM 3120 C CA . GLN A 1 231 ? 13.325 59.580 13.000 1.00 22.22 230 GLN A CA 1
ATOM 3121 C C . GLN A 1 231 ? 14.767 59.701 13.516 1.00 19.49 230 GLN A C 1
ATOM 3122 O O . GLN A 1 231 ? 15.060 59.353 14.668 1.00 20.22 230 GLN A O 1
ATOM 3136 N N . ALA A 1 232 ? 15.675 60.205 12.692 1.00 20.97 231 ALA A N 1
ATOM 3137 C CA . ALA A 1 232 ? 17.034 60.463 13.179 1.00 30.24 231 ALA A CA 1
ATOM 3138 C C . ALA A 1 232 ? 17.057 61.439 14.364 1.00 29.81 231 ALA A C 1
ATOM 3139 O O . ALA A 1 232 ? 17.764 61.205 15.354 1.00 27.78 231 ALA A O 1
ATOM 3146 N N . LYS A 1 233 ? 16.279 62.525 14.279 1.00 23.76 232 LYS A N 1
ATOM 3147 C CA . LYS A 1 233 ? 16.207 63.514 15.346 1.00 23.03 232 LYS A CA 1
ATOM 3148 C C . LYS A 1 233 ? 15.643 62.881 16.623 1.00 22.28 232 LYS A C 1
ATOM 3149 O O . LYS A 1 233 ? 16.170 63.116 17.697 1.00 21.53 232 LYS A O 1
ATOM 3168 N N . LEU A 1 234 ? 14.622 62.038 16.503 1.00 25.36 233 LEU A N 1
ATOM 3169 C CA . LEU A 1 234 ? 14.114 61.317 17.671 1.00 20.59 233 LEU A CA 1
ATOM 3170 C C . LEU A 1 234 ? 15.210 60.449 18.328 1.00 20.33 233 LEU A C 1
ATOM 3171 O O . LEU A 1 234 ? 15.365 60.437 19.552 1.00 23.86 233 LEU A O 1
ATOM 3187 N N . VAL A 1 235 ? 15.946 59.702 17.519 1.00 20.86 234 VAL A N 1
ATOM 3188 C CA . VAL A 1 235 ? 16.985 58.825 18.067 1.00 17.76 234 VAL A CA 1
ATOM 3189 C C . VAL A 1 235 ? 18.093 59.670 18.699 1.00 23.99 234 VAL A C 1
ATOM 3190 O O . VAL A 1 235 ? 18.556 59.369 19.810 1.00 23.35 234 VAL A O 1
ATOM 3203 N N . GLU A 1 236 ? 18.491 60.749 18.029 1.00 26.91 235 GLU A N 1
ATOM 3204 C CA . GLU A 1 236 ? 19.495 61.664 18.593 1.00 26.55 235 GLU A CA 1
ATOM 3205 C C . GLU A 1 236 ? 19.078 62.139 19.978 1.00 32.89 235 GLU A C 1
ATOM 3206 O O . GLU A 1 236 ? 19.828 62.038 20.955 1.00 27.20 235 GLU A O 1
ATOM 3218 N N . ASP A 1 237 ? 17.853 62.647 20.062 1.00 25.51 236 ASP A N 1
ATOM 3219 C CA . ASP A 1 237 ? 17.341 63.193 21.299 1.00 26.32 236 ASP A CA 1
ATOM 3220 C C . ASP A 1 237 ? 17.296 62.133 22.391 1.00 26.73 236 ASP A C 1
ATOM 3221 O O . ASP A 1 237 ? 17.609 62.428 23.543 1.00 23.49 236 ASP A O 1
ATOM 3230 N N . ALA A 1 238 ? 16.965 60.896 22.011 1.00 28.16 237 ALA A N 1
ATOM 3231 C CA . ALA A 1 238 ? 16.895 59.804 22.971 1.00 28.58 237 ALA A CA 1
ATOM 3232 C C . ALA A 1 238 ? 18.289 59.466 23.523 1.00 27.82 237 ALA A C 1
ATOM 3233 O O . ALA A 1 238 ? 18.458 59.295 24.734 1.00 29.90 237 ALA A O 1
ATOM 3240 N N . LEU A 1 239 ? 19.273 59.390 22.636 1.00 29.50 238 LEU A N 1
ATOM 3241 C 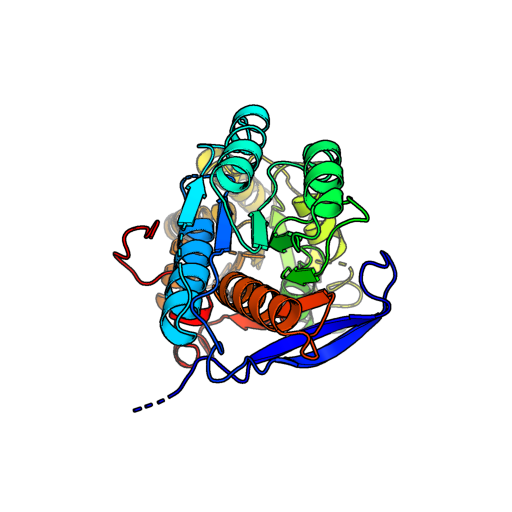CA . LEU A 1 239 ? 20.644 59.082 23.050 1.00 29.64 238 LEU A CA 1
ATOM 3242 C C . LEU A 1 239 ? 21.172 60.158 23.976 1.00 30.06 238 LEU A C 1
ATOM 3243 O O . LEU A 1 239 ? 21.929 59.877 24.909 1.00 33.78 238 LEU A O 1
ATOM 3259 N N . GLN A 1 240 ? 20.776 61.401 23.733 1.00 30.43 239 GLN A N 1
ATOM 3260 C CA . GLN A 1 240 ? 21.227 62.501 24.575 1.00 32.70 239 GLN A CA 1
ATOM 3261 C C . GLN A 1 240 ? 20.647 62.329 25.967 1.00 33.71 239 GLN A C 1
ATOM 3262 O O . GLN A 1 240 ? 21.336 62.487 26.954 1.00 37.82 239 GLN A O 1
ATOM 3276 N N . ALA A 1 241 ? 19.360 61.989 26.022 1.00 29.41 240 ALA A N 1
ATOM 3277 C CA . ALA A 1 241 ? 18.644 61.872 27.286 1.00 35.22 240 ALA A CA 1
ATOM 3278 C C . ALA A 1 241 ? 19.023 60.627 28.099 1.00 28.53 240 ALA A C 1
ATOM 3279 O O . ALA A 1 241 ? 19.084 60.687 29.327 1.00 29.03 240 ALA A O 1
ATOM 3286 N N . ALA A 1 242 ? 19.293 59.522 27.410 1.00 29.07 241 ALA A N 1
ATOM 3287 C CA . ALA A 1 242 ? 19.581 58.235 28.043 1.00 29.29 241 ALA A CA 1
ATOM 3288 C C . ALA A 1 242 ? 20.868 57.663 27.481 1.00 29.44 241 ALA A C 1
ATOM 3289 O O . ALA A 1 242 ? 20.841 56.779 26.603 1.00 29.68 241 ALA A O 1
ATOM 3296 N N . PRO A 1 243 ? 22.002 58.157 27.969 1.00 25.99 242 PRO A N 1
ATOM 3297 C CA . PRO A 1 243 ? 23.279 57.768 27.362 1.00 30.53 242 PRO A CA 1
ATOM 3298 C C . PRO A 1 243 ? 23.537 56.272 27.417 1.00 32.38 242 PRO A C 1
ATOM 3299 O O . PRO A 1 243 ? 24.337 55.783 26.628 1.00 33.73 242 PRO A O 1
ATOM 3310 N N . ASN A 1 244 ? 22.846 55.556 28.303 1.00 33.99 243 ASN A N 1
ATOM 3311 C CA . ASN A 1 244 ? 23.063 54.123 28.468 1.00 27.35 243 ASN A CA 1
ATOM 3312 C C . ASN A 1 244 ? 22.057 53.228 27.757 1.00 27.65 243 ASN A C 1
ATOM 3313 O O . ASN A 1 244 ? 22.014 52.017 28.027 1.00 25.42 243 ASN A O 1
ATOM 3324 N N . ILE A 1 245 ? 21.268 53.796 26.835 1.00 21.53 244 ILE A N 1
ATOM 3325 C CA . ILE A 1 245 ? 20.347 52.996 26.028 1.00 24.13 244 ILE A CA 1
ATOM 3326 C C . ILE A 1 245 ? 21.137 51.832 25.463 1.00 26.61 244 ILE A C 1
ATOM 3327 O O . ILE A 1 245 ? 22.269 52.030 25.030 1.00 21.69 244 ILE A O 1
ATOM 3343 N N . ARG A 1 246 ? 20.562 50.630 25.492 1.00 20.81 245 ARG A N 1
ATOM 3344 C CA . ARG A 1 246 ? 21.234 49.438 24.945 1.00 18.77 245 ARG A CA 1
ATOM 3345 C C . ARG A 1 246 ? 20.721 49.090 23.533 1.00 20.46 245 ARG A C 1
ATOM 3346 O O . ARG A 1 246 ? 21.478 48.611 22.687 1.00 18.86 245 ARG A O 1
ATOM 3367 N N . TYR A 1 247 ? 19.435 49.331 23.287 1.00 19.90 246 TYR A N 1
ATOM 3368 C CA . TYR A 1 247 ? 18.836 49.070 21.973 1.00 17.71 246 TYR A CA 1
ATOM 3369 C C . TYR A 1 247 ? 18.017 50.235 21.484 1.00 18.63 246 TYR A C 1
ATOM 3370 O O . TYR A 1 247 ? 17.330 50.884 22.266 1.00 18.41 246 TYR A O 1
ATOM 3388 N N . VAL A 1 248 ? 18.090 50.458 20.175 1.00 20.11 247 VAL A N 1
ATOM 3389 C CA . VAL A 1 248 ? 17.228 51.384 19.468 1.00 15.14 247 VAL A CA 1
ATOM 3390 C C . VAL A 1 248 ? 16.376 50.541 18.532 1.00 14.13 247 VAL A C 1
ATOM 3391 O O . VAL A 1 248 ? 16.900 49.886 17.626 1.00 16.51 247 VAL A O 1
ATOM 3404 N N . ALA A 1 249 ? 15.082 50.496 18.800 1.00 15.83 248 ALA A N 1
ATOM 3405 C CA . ALA A 1 249 ? 14.180 49.684 17.999 1.00 15.44 248 ALA A CA 1
ATOM 3406 C C . ALA A 1 249 ? 13.030 50.525 17.516 1.00 14.22 248 ALA A C 1
ATOM 3407 O O . ALA A 1 249 ? 12.541 51.401 18.232 1.00 19.22 248 ALA A O 1
ATOM 3414 N N . GLY A 1 250 ? 12.562 50.223 16.309 1.00 15.06 249 GLY A N 1
ATOM 3415 C CA . GLY A 1 250 ? 11.406 50.945 15.800 1.00 16.19 249 GLY A CA 1
ATOM 3416 C C . GLY A 1 250 ? 11.204 50.698 14.319 1.00 19.09 249 GLY A C 1
ATOM 3417 O O . GLY A 1 250 ? 11.454 49.595 13.844 1.00 15.96 249 GLY A O 1
ATOM 3421 N N . THR A 1 251 ? 10.733 51.699 13.580 1.00 15.16 250 THR A N 1
ATOM 3422 C CA . THR A 1 251 ? 10.478 51.464 12.170 1.00 12.77 250 THR A CA 1
ATOM 3423 C C . THR A 1 251 ? 11.783 51.169 11.430 1.00 15.21 250 THR A C 1
ATOM 3424 O O . THR A 1 251 ? 12.899 51.485 11.895 1.00 15.07 250 THR A O 1
ATOM 3435 N N . ALA A 1 252 ? 11.639 50.586 10.249 1.00 15.44 251 ALA A N 1
ATOM 3436 C CA . ALA A 1 252 ? 12.804 50.346 9.397 1.00 13.97 251 ALA A CA 1
ATOM 3437 C C . ALA A 1 252 ? 13.501 51.654 9.081 1.00 14.69 251 ALA A C 1
ATOM 3438 O O . ALA A 1 252 ? 14.728 51.724 9.036 1.00 19.01 251 ALA A O 1
ATOM 3445 N N . VAL A 1 253 ? 12.722 52.707 8.861 1.00 16.89 252 VAL A N 1
ATOM 3446 C CA . VAL A 1 253 ? 13.288 54.030 8.620 1.00 17.56 252 VAL A CA 1
ATOM 3447 C C . VAL A 1 253 ? 14.197 54.456 9.789 1.00 17.80 252 VAL A C 1
ATOM 3448 O O . VAL A 1 253 ? 15.282 55.030 9.601 1.00 17.23 252 VAL A O 1
ATOM 3461 N N . THR A 1 254 ? 13.722 54.194 11.002 1.00 17.55 253 THR A N 1
ATOM 3462 C CA . THR A 1 254 ? 14.454 54.518 12.220 1.00 18.95 253 THR A CA 1
ATOM 3463 C C . THR A 1 254 ? 15.783 53.752 12.299 1.00 14.96 253 THR A C 1
ATOM 3464 O O . THR A 1 254 ? 16.856 54.325 12.566 1.00 15.91 253 THR A O 1
ATOM 3475 N N . ALA A 1 255 ? 15.706 52.449 12.076 1.00 14.55 254 ALA A N 1
ATOM 3476 C CA . ALA A 1 255 ? 16.910 51.586 12.151 1.00 12.72 254 ALA A CA 1
ATOM 3477 C C . ALA A 1 255 ? 17.906 51.981 11.071 1.00 14.56 254 ALA A C 1
ATOM 3478 O O . ALA A 1 255 ? 19.102 52.064 11.344 1.00 14.98 254 ALA A O 1
ATOM 3485 N N . GLU A 1 256 ? 17.426 52.226 9.853 1.00 17.18 255 GLU A N 1
ATOM 3486 C CA . GLU A 1 256 ? 18.350 52.631 8.789 1.00 18.06 255 GLU A CA 1
ATOM 3487 C C . GLU A 1 256 ? 19.011 53.963 9.090 1.00 21.92 255 GLU A C 1
ATOM 3488 O O . GLU A 1 256 ? 20.226 54.103 8.928 1.00 21.09 255 GLU A O 1
ATOM 3500 N N . ALA A 1 257 ? 18.231 54.942 9.557 1.00 18.16 256 ALA A N 1
ATOM 3501 C CA . ALA A 1 257 ? 18.786 56.259 9.846 1.00 16.76 256 ALA A CA 1
ATOM 3502 C C . ALA A 1 257 ? 19.728 56.217 11.059 1.00 23.41 256 ALA A C 1
ATOM 3503 O O . ALA A 1 257 ? 20.707 56.967 11.105 1.00 23.01 256 ALA A O 1
ATOM 3510 N N . ALA A 1 258 ? 19.476 55.305 12.005 1.00 18.73 257 ALA A N 1
ATOM 3511 C CA . ALA A 1 258 ? 20.259 55.228 13.246 1.00 18.85 257 ALA A CA 1
ATOM 3512 C C . ALA A 1 258 ? 21.687 54.724 13.001 1.00 21.03 257 ALA A C 1
ATOM 3513 O O . ALA A 1 258 ? 22.601 55.013 13.780 1.00 18.82 257 ALA A O 1
ATOM 3520 N N . GLN A 1 259 ? 21.898 54.005 11.901 1.00 18.69 258 GLN A N 1
ATOM 3521 C CA . GLN A 1 259 ? 23.230 53.428 11.636 1.00 18.32 258 GLN A CA 1
ATOM 3522 C C . GLN A 1 259 ? 24.301 54.515 11.602 1.00 18.92 258 GLN A C 1
ATOM 3523 O O . GLN A 1 259 ? 25.403 54.383 12.189 1.00 20.72 258 GLN A O 1
ATOM 3537 N N . GLY A 1 260 ? 23.983 55.616 10.921 1.00 22.65 259 GLY A N 1
ATOM 3538 C CA . GLY A 1 260 ? 24.934 56.709 10.760 1.00 28.13 259 GLY A CA 1
ATOM 3539 C C . GLY A 1 260 ? 25.176 57.465 12.045 1.00 17.59 259 GLY A C 1
ATOM 3540 O O . GLY A 1 260 ? 26.306 57.901 12.354 1.00 18.92 259 GLY A O 1
ATOM 3544 N N . LEU A 1 261 ? 24.095 57.662 12.797 1.00 22.62 260 LEU A N 1
ATOM 3545 C CA . LEU A 1 261 ? 24.162 58.288 14.119 1.00 21.00 260 LEU A CA 1
ATOM 3546 C C . LEU A 1 261 ? 25.006 57.475 15.084 1.00 21.79 260 LEU A C 1
ATOM 3547 O O . LEU A 1 261 ? 25.815 58.015 15.852 1.00 21.96 260 LEU A O 1
ATOM 3563 N N . ILE A 1 262 ? 24.792 56.167 15.076 1.00 20.83 261 ILE A N 1
ATOM 3564 C CA . ILE A 1 262 ? 25.599 55.281 15.924 1.00 19.75 261 ILE A CA 1
ATOM 3565 C C . ILE A 1 262 ? 27.064 55.399 15.533 1.00 20.99 261 ILE A C 1
ATOM 3566 O O . ILE A 1 262 ? 27.943 55.503 16.379 1.00 26.84 261 ILE A O 1
ATOM 3582 N N . ARG A 1 263 ? 27.331 55.348 14.239 1.00 21.62 262 ARG A N 1
ATOM 3583 C CA . ARG A 1 263 ? 28.698 55.477 13.772 1.00 25.07 262 ARG A CA 1
ATOM 3584 C C . ARG A 1 263 ? 29.331 56.792 14.252 1.00 28.11 262 ARG A C 1
ATOM 3585 O O . ARG A 1 263 ? 30.429 56.797 14.841 1.00 32.12 262 ARG A O 1
ATOM 3606 N N . GLU A 1 264 ? 28.632 57.899 14.032 1.00 27.37 263 GLU A N 1
ATOM 3607 C CA . GLU A 1 264 ? 29.182 59.219 14.314 1.00 30.72 263 GLU A CA 1
ATOM 3608 C C . GLU A 1 264 ? 29.447 59.416 15.800 1.00 29.13 263 GLU A C 1
ATOM 3609 O O . GLU A 1 264 ? 30.436 60.045 16.196 1.00 36.31 263 GLU A O 1
ATOM 3621 N N . ARG A 1 265 ? 28.574 58.867 16.630 1.00 25.34 264 ARG A N 1
ATOM 3622 C CA . ARG A 1 265 ? 28.705 59.009 18.085 1.00 35.29 264 ARG A CA 1
ATOM 3623 C C . ARG A 1 265 ? 29.669 58.002 18.696 1.00 30.17 264 ARG A C 1
ATOM 3624 O O . ARG A 1 265 ? 29.872 57.996 19.904 1.00 30.24 264 ARG A O 1
ATOM 3645 N N . GLY A 1 266 ? 30.242 57.133 17.869 1.00 35.61 265 GLY A N 1
ATOM 3646 C CA . GLY A 1 266 ? 31.163 56.121 18.355 1.00 32.79 265 GLY A CA 1
ATOM 3647 C C . GLY A 1 266 ? 30.530 55.051 19.237 1.00 35.63 265 GLY A C 1
ATOM 3648 O O . GLY A 1 266 ? 31.173 54.518 20.155 1.00 27.82 265 GLY A O 1
ATOM 3652 N N . LEU A 1 267 ? 29.272 54.728 18.950 1.00 27.71 266 LEU A N 1
ATOM 3653 C CA . LEU A 1 267 ? 28.489 53.762 19.730 1.00 24.39 266 LEU A CA 1
ATOM 3654 C C . LEU A 1 267 ? 28.349 52.387 19.076 1.00 26.99 266 LEU A C 1
ATOM 3655 O O . LEU A 1 267 ? 27.573 51.566 19.537 1.00 20.42 266 LEU A O 1
ATOM 3671 N N . LYS A 1 268 ? 29.084 52.116 18.007 1.00 23.60 267 LYS A N 1
ATOM 3672 C CA . LYS A 1 268 ? 28.895 50.847 17.319 1.00 26.18 267 LYS A CA 1
ATOM 3673 C C . LYS A 1 268 ? 29.167 49.684 18.292 1.00 20.53 267 LYS A C 1
ATOM 3674 O O . LYS A 1 268 ? 30.145 49.716 19.044 1.00 21.13 267 LYS A O 1
ATOM 3693 N N . GLY A 1 269 ? 28.274 48.694 18.301 1.00 22.04 268 GLY A N 1
ATOM 3694 C CA . GLY A 1 269 ? 28.369 47.565 19.218 1.00 25.02 268 GLY A CA 1
ATOM 3695 C C . GLY A 1 269 ? 27.959 47.843 20.656 1.00 21.35 268 GLY A C 1
ATOM 3696 O O . GLY A 1 269 ? 27.751 46.889 21.436 1.00 23.51 268 GLY A O 1
ATOM 3700 N N . LYS A 1 270 ? 27.854 49.126 21.033 1.00 19.05 269 LYS A N 1
ATOM 3701 C CA . LYS A 1 270 ? 27.340 49.508 22.349 1.00 19.38 269 LYS A CA 1
ATOM 3702 C C . LYS A 1 270 ? 25.829 49.625 22.326 1.00 21.30 269 LYS A C 1
ATOM 3703 O O . LYS A 1 270 ? 25.156 49.353 23.319 1.00 22.8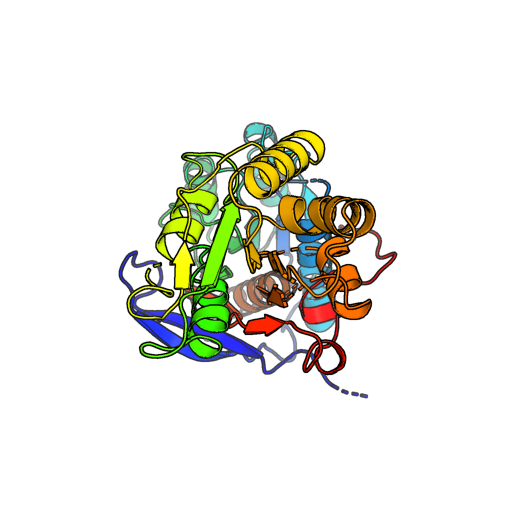5 269 LYS A O 1
ATOM 3722 N N . VAL A 1 271 ? 25.316 50.116 21.204 1.00 18.04 270 VAL A N 1
ATOM 3723 C CA . VAL A 1 271 ? 23.888 50.204 20.985 1.00 17.81 270 VAL A CA 1
ATOM 3724 C C . VAL A 1 271 ? 23.576 49.385 19.755 1.00 21.80 270 VAL A C 1
ATOM 3725 O O . VAL A 1 271 ? 24.183 49.606 18.704 1.00 20.92 270 VAL A O 1
ATOM 3738 N N . ASP A 1 272 ? 22.665 48.417 19.888 1.00 16.49 271 ASP A N 1
ATOM 3739 C CA . ASP A 1 272 ? 22.189 47.651 18.750 1.00 15.45 271 ASP A CA 1
ATOM 3740 C C . ASP A 1 272 ? 20.857 48.136 18.208 1.00 17.19 271 ASP A C 1
ATOM 3741 O O . ASP A 1 272 ? 20.011 48.677 18.943 1.00 19.96 271 ASP A O 1
ATOM 3750 N N . LEU A 1 273 ? 20.692 47.953 16.903 1.00 13.98 272 LEU A N 1
ATOM 3751 C CA . LEU A 1 273 ? 19.525 48.472 16.189 1.00 15.39 272 LEU A CA 1
ATOM 3752 C C . LEU A 1 273 ? 18.589 47.357 15.768 1.00 17.51 272 LEU A C 1
ATOM 3753 O O . LEU A 1 273 ? 19.032 46.303 15.303 1.00 17.38 272 LEU A O 1
ATOM 3769 N N . LEU A 1 274 ? 17.287 47.597 15.906 1.00 14.55 273 LEU A N 1
ATOM 3770 C CA . LEU A 1 274 ? 16.307 46.644 15.410 1.00 16.97 273 LEU A CA 1
ATOM 3771 C C . LEU A 1 274 ? 15.191 47.392 14.725 1.00 18.36 273 LEU A C 1
ATOM 3772 O O . LEU A 1 274 ? 14.899 48.541 15.084 1.00 16.34 273 LEU A O 1
ATOM 3788 N N . ALA A 1 275 ? 14.592 46.753 13.714 1.00 17.26 274 ALA A N 1
ATOM 3789 C CA . ALA A 1 275 ? 13.382 47.258 13.083 1.00 15.03 274 ALA A CA 1
ATOM 3790 C C . ALA A 1 275 ? 12.262 46.238 13.324 1.00 15.87 274 ALA A C 1
ATOM 3791 O O . ALA A 1 275 ? 12.554 45.053 13.553 1.00 15.70 274 ALA A O 1
ATOM 3798 N N . PHE A 1 276 ? 10.997 46.671 13.291 1.00 12.95 275 PHE A N 1
ATOM 3799 C CA . PHE A 1 276 ? 9.899 45.702 13.406 1.00 16.82 275 PHE A CA 1
ATOM 3800 C C . PHE A 1 276 ? 9.276 45.374 12.045 1.00 14.84 275 PHE A C 1
ATOM 3801 O O . PHE A 1 276 ? 8.223 44.728 11.977 1.00 14.36 275 PHE A O 1
ATOM 3818 N N . TYR A 1 277 ? 9.996 45.709 10.984 1.00 14.99 276 TYR A N 1
ATOM 3819 C CA . TYR A 1 277 ? 9.612 45.232 9.650 1.00 15.38 276 TYR A CA 1
ATOM 3820 C C . TYR A 1 277 ? 10.822 45.309 8.687 1.00 18.25 276 TYR A C 1
ATOM 3821 O O . TYR A 1 277 ? 11.895 45.840 9.030 1.00 18.43 276 TYR A O 1
ATOM 3856 N N . THR A 1 279 ? 13.004 45.873 5.047 1.00 14.70 278 THR A N 1
ATOM 3857 C CA . THR A 1 279 ? 13.248 46.717 3.857 1.00 13.12 278 THR A CA 1
ATOM 3858 C C . THR A 1 279 ? 14.608 46.336 3.304 1.00 13.49 278 THR A C 1
ATOM 3859 O O . THR A 1 279 ? 15.393 45.719 4.017 1.00 14.30 278 THR A O 1
ATOM 3870 N N . PRO A 1 280 ? 14.908 46.718 2.052 1.00 14.12 279 PRO A N 1
ATOM 3871 C CA . PRO A 1 280 ? 16.265 46.431 1.570 1.00 13.30 279 PRO A CA 1
ATOM 3872 C C . PRO A 1 280 ? 17.369 47.078 2.431 1.00 15.71 279 PRO A C 1
ATOM 3873 O O . PRO A 1 280 ? 18.413 46.445 2.635 1.00 15.10 279 PRO A O 1
ATOM 3884 N N . GLY A 1 281 ? 17.146 48.291 2.918 1.00 15.87 280 GLY A N 1
ATOM 3885 C CA . GLY A 1 281 ? 18.122 48.982 3.749 1.00 19.99 280 GLY A CA 1
ATOM 3886 C C . GLY A 1 281 ? 18.361 48.245 5.064 1.00 14.70 280 GLY A C 1
ATOM 3887 O O . GLY A 1 281 ? 19.490 48.095 5.518 1.00 17.39 280 GLY A O 1
ATOM 3891 N N . VAL A 1 282 ? 17.291 47.751 5.677 1.00 15.13 281 VAL A N 1
ATOM 3892 C CA . VAL A 1 282 ? 17.437 46.966 6.897 1.00 12.89 281 VAL A CA 1
ATOM 3893 C C . VAL A 1 282 ? 18.173 45.640 6.616 1.00 15.96 281 VAL A C 1
ATOM 3894 O O . VAL A 1 282 ? 19.082 45.245 7.350 1.00 14.23 281 VAL A O 1
ATOM 3907 N N . TYR A 1 283 ? 17.835 45.000 5.506 1.00 16.24 282 TYR A N 1
ATOM 3908 C CA . TYR A 1 283 ? 18.472 43.744 5.086 1.00 15.66 282 TYR A CA 1
ATOM 3909 C C . TYR A 1 283 ? 19.982 43.950 4.926 1.00 15.09 282 TYR A C 1
ATOM 3910 O O . TYR A 1 283 ? 20.786 43.174 5.440 1.00 15.65 282 TYR A O 1
ATOM 3928 N N . GLU A 1 284 ? 20.375 45.000 4.218 1.00 18.07 283 GLU A N 1
ATOM 3929 C CA . GLU A 1 284 ? 21.786 45.224 3.967 1.00 15.90 283 GLU A CA 1
ATOM 3930 C C . GLU A 1 284 ? 22.492 45.505 5.293 1.00 12.31 283 GLU A C 1
ATOM 3931 O O . GLU A 1 284 ? 23.605 45.039 5.535 1.00 15.70 283 GLU A O 1
ATOM 3943 N N . GLY A 1 285 ? 21.809 46.242 6.160 1.00 15.97 284 GLY A N 1
ATOM 3944 C CA . GLY A 1 285 ? 22.322 46.542 7.477 1.00 17.89 284 GLY A CA 1
ATOM 3945 C C . GLY A 1 285 ? 22.624 45.289 8.298 1.00 15.09 284 GLY A C 1
ATOM 3946 O O . GLY A 1 285 ? 23.640 45.235 8.966 1.00 15.94 284 GLY A O 1
ATOM 3950 N N . ILE A 1 286 ? 21.740 44.296 8.254 1.00 13.67 285 ILE A N 1
ATOM 3951 C CA . ILE A 1 286 ? 21.928 43.030 8.968 1.00 14.03 285 ILE A CA 1
ATOM 3952 C C . ILE A 1 286 ? 23.113 42.312 8.382 1.00 17.81 285 ILE A C 1
ATOM 3953 O O . ILE A 1 286 ? 23.998 41.868 9.111 1.00 16.10 285 ILE A O 1
ATOM 3969 N N . LYS A 1 287 ? 23.156 42.242 7.054 1.00 15.85 286 LYS A N 1
ATOM 3970 C CA . LYS A 1 287 ? 24.277 41.631 6.369 1.00 15.45 286 LYS A CA 1
ATOM 3971 C C . LYS A 1 287 ? 25.617 42.243 6.785 1.00 22.04 286 LYS A C 1
ATOM 3972 O O . LYS A 1 287 ? 26.574 41.536 7.049 1.00 22.69 286 LYS A O 1
ATOM 3991 N N . ARG A 1 288 ? 25.659 43.565 6.886 1.00 14.34 287 ARG A N 1
ATOM 3992 C CA . ARG A 1 288 ? 26.895 44.273 7.175 1.00 14.57 287 ARG A CA 1
ATOM 3993 C C . ARG A 1 288 ? 27.222 44.368 8.679 1.00 18.19 287 ARG A C 1
ATOM 3994 O O . ARG A 1 288 ? 28.259 44.922 9.057 1.00 20.66 287 ARG A O 1
ATOM 4015 N N . GLY A 1 289 ? 26.357 43.827 9.531 1.00 18.03 288 GLY A N 1
ATOM 4016 C CA . GLY A 1 289 ? 26.608 43.817 10.968 1.00 18.02 288 GLY A CA 1
ATOM 4017 C C . GLY A 1 289 ? 26.208 45.100 11.683 1.00 19.18 288 GLY A C 1
ATOM 4018 O O . GLY A 1 289 ? 26.519 45.272 12.852 1.00 23.43 288 GLY A O 1
ATOM 4022 N N . LEU A 1 290 ? 25.536 46.002 10.982 1.00 19.05 289 LEU A N 1
ATOM 4023 C CA . LEU A 1 290 ? 25.222 47.334 11.527 1.00 17.24 289 LEU A CA 1
ATOM 4024 C C . LEU A 1 290 ? 23.828 47.402 12.145 1.00 19.62 289 LEU A C 1
ATOM 4025 O O . LEU A 1 290 ? 23.555 48.253 13.016 1.00 18.88 289 LEU A O 1
ATOM 4041 N N . ILE A 1 291 ? 22.940 46.539 11.669 1.00 17.46 290 ILE A N 1
ATOM 4042 C CA . ILE A 1 291 ? 21.600 46.393 12.259 1.00 12.49 290 ILE A CA 1
ATOM 4043 C C . ILE A 1 291 ? 21.499 44.967 12.767 1.00 15.27 290 ILE A C 1
ATOM 4044 O O . ILE A 1 291 ? 21.957 44.036 12.091 1.00 16.94 290 ILE A O 1
ATOM 4077 N N . ALA A 1 293 ? 18.680 42.996 13.880 1.00 14.40 292 ALA A N 1
ATOM 4078 C CA . ALA A 1 293 ? 17.553 42.104 13.559 1.00 15.78 292 ALA A CA 1
ATOM 4079 C C . ALA A 1 293 ? 16.305 42.843 13.117 1.00 17.04 292 ALA A C 1
ATOM 4080 O O . ALA A 1 293 ? 16.100 44.007 13.481 1.00 16.04 292 ALA A O 1
ATOM 4087 N N . ALA A 1 294 ? 15.446 42.135 12.380 1.00 13.30 293 ALA A N 1
ATOM 4088 C CA . ALA A 1 294 ? 14.111 42.607 12.027 1.00 15.14 293 ALA A CA 1
ATOM 4089 C C . ALA A 1 294 ? 13.268 41.393 11.604 1.00 13.55 293 ALA A C 1
ATOM 4090 O O . ALA A 1 294 ? 13.803 40.460 11.041 1.00 14.47 293 ALA A O 1
ATOM 4097 N N . PRO A 1 295 ? 11.954 41.430 11.850 1.00 17.06 294 PRO A N 1
ATOM 4098 C CA . PRO A 1 295 ? 11.078 40.357 11.358 1.00 14.22 294 PRO A CA 1
ATOM 4099 C C . PRO A 1 295 ? 10.823 40.482 9.862 1.00 14.37 294 PRO A C 1
ATOM 4100 O O . PRO A 1 295 ? 10.849 41.592 9.318 1.00 14.71 294 PRO A O 1
ATOM 4111 N N . ALA A 1 296 ? 10.556 39.353 9.219 1.00 14.88 295 ALA A N 1
ATOM 4112 C CA . ALA A 1 296 ? 10.148 39.372 7.823 1.00 17.01 295 ALA A CA 1
ATOM 4113 C C . ALA A 1 296 ? 8.744 38.818 7.727 1.00 12.98 295 ALA A C 1
ATOM 4114 O O . ALA A 1 296 ? 8.456 37.783 8.327 1.00 16.51 295 ALA A O 1
ATOM 4121 N N . ASP A 1 297 ? 7.895 39.484 6.960 1.00 11.39 296 ASP A N 1
ATOM 4122 C CA . ASP A 1 297 ? 6.519 38.981 6.716 1.00 13.09 296 ASP A CA 1
ATOM 4123 C C . ASP A 1 297 ? 6.414 38.225 5.405 1.00 13.04 296 ASP A C 1
ATOM 4124 O O . ASP A 1 297 ? 5.324 37.778 5.020 1.00 13.90 296 ASP A O 1
ATOM 4133 N N . SER A 1 298 ? 7.557 38.006 4.779 1.00 11.48 297 SER A N 1
ATOM 4134 C CA . SER A 1 298 ? 7.595 37.258 3.517 1.00 13.28 297 SER A CA 1
ATOM 4135 C C . SER A 1 298 ? 6.539 37.818 2.546 1.00 14.22 297 SER A C 1
ATOM 4136 O O . SER A 1 298 ? 5.651 37.087 2.065 1.00 13.09 297 SER A O 1
ATOM 4161 N N . VAL A 1 300 ? 6.645 38.711 -0.463 1.00 12.75 299 VAL A N 1
ATOM 4162 C CA . VAL A 1 300 ? 6.653 38.023 -1.756 1.00 12.41 299 VAL A CA 1
ATOM 4163 C C . VAL A 1 300 ? 5.688 36.816 -1.751 1.00 10.82 299 VAL A C 1
ATOM 4164 O O . VAL A 1 300 ? 4.864 36.635 -2.672 1.00 12.37 299 VAL A O 1
ATOM 4177 N N . ILE A 1 301 ? 5.804 36.016 -0.702 1.00 14.53 300 ILE A N 1
ATOM 4178 C CA . ILE A 1 301 ? 4.972 34.844 -0.491 1.00 15.86 300 ILE A CA 1
ATOM 4179 C C . ILE A 1 301 ? 3.488 35.211 -0.265 1.00 10.94 300 ILE A C 1
ATOM 4180 O O . ILE A 1 301 ? 2.606 34.460 -0.679 1.00 14.50 300 ILE A O 1
ATOM 4196 N N . GLN A 1 302 ? 3.199 36.352 0.386 1.00 11.40 301 GLN A N 1
ATOM 4197 C CA . GLN A 1 302 ? 1.825 36.849 0.436 1.00 10.82 301 GLN A CA 1
ATOM 4198 C C . GLN A 1 302 ? 1.273 37.020 -0.977 1.00 12.65 301 GLN A C 1
ATOM 4199 O O . GLN A 1 302 ? 0.142 36.597 -1.249 1.00 12.79 301 GLN A O 1
ATOM 4213 N N . GLY A 1 303 ? 2.073 37.575 -1.881 1.00 13.63 302 GLY A N 1
ATOM 4214 C CA . GLY A 1 303 ? 1.696 37.664 -3.279 1.00 15.49 302 GLY A CA 1
ATOM 4215 C C . GLY A 1 303 ? 1.465 36.306 -3.931 1.00 12.14 302 GLY A C 1
ATOM 4216 O O . GLY A 1 303 ? 0.421 36.088 -4.570 1.00 11.88 302 GLY A O 1
ATOM 4220 N N . ARG A 1 304 ? 2.417 35.394 -3.789 1.00 11.87 303 ARG A N 1
ATOM 4221 C CA . ARG A 1 304 ? 2.240 34.031 -4.334 1.00 11.48 303 ARG A CA 1
ATOM 4222 C C . ARG A 1 304 ? 0.976 33.311 -3.811 1.00 14.80 303 ARG A C 1
ATOM 4223 O O . ARG A 1 304 ? 0.280 32.673 -4.580 1.00 14.68 303 ARG A O 1
ATOM 4244 N N . ILE A 1 305 ? 0.732 33.372 -2.497 1.00 11.58 304 ILE A N 1
ATOM 4245 C CA . ILE A 1 305 ? -0.417 32.709 -1.900 1.00 13.86 304 ILE A CA 1
ATOM 4246 C C . ILE A 1 305 ? -1.727 33.256 -2.460 1.00 15.25 304 ILE A C 1
ATOM 4247 O O . ILE A 1 305 ? -2.643 32.487 -2.723 1.00 13.50 304 ILE A O 1
ATOM 4263 N N . ALA A 1 306 ? -1.819 34.573 -2.650 1.00 14.65 305 ALA A N 1
ATOM 4264 C CA . ALA A 1 306 ? -3.027 35.173 -3.231 1.00 13.51 305 ALA A CA 1
ATOM 4265 C C . ALA A 1 306 ? -3.344 34.592 -4.609 1.00 15.57 305 ALA A C 1
ATOM 4266 O O . ALA A 1 306 ? -4.489 34.311 -4.927 1.00 14.97 305 ALA A O 1
ATOM 4273 N N . VAL A 1 307 ? -2.315 34.425 -5.430 1.00 13.26 306 VAL A N 1
ATOM 4274 C CA . VAL A 1 307 ? -2.503 33.844 -6.744 1.00 14.02 306 VAL A CA 1
ATOM 4275 C C . VAL A 1 307 ? -2.951 32.393 -6.613 1.00 21.69 306 VAL A C 1
ATOM 4276 O O . VAL A 1 307 ? -3.924 31.980 -7.266 1.00 17.66 306 VAL A O 1
ATOM 4289 N N . ASP A 1 308 ? -2.260 31.617 -5.777 1.00 17.94 307 ASP A N 1
ATOM 4290 C CA . ASP A 1 308 ? -2.646 30.218 -5.572 1.00 18.05 307 ASP A CA 1
ATOM 4291 C C . ASP A 1 308 ? -4.078 30.078 -5.063 1.00 20.06 307 ASP A C 1
ATOM 4292 O O . ASP A 1 308 ? -4.854 29.248 -5.552 1.00 19.90 307 ASP A O 1
ATOM 4301 N N . GLN A 1 309 ? -4.432 30.901 -4.085 1.00 16.54 308 GLN A N 1
ATOM 4302 C CA . GLN A 1 309 ? -5.786 30.934 -3.584 1.00 19.48 308 GLN A CA 1
ATOM 4303 C C . GLN A 1 309 ? -6.817 31.196 -4.714 1.00 23.44 308 GLN A C 1
ATOM 4304 O O . GLN A 1 309 ? -7.847 30.512 -4.811 1.00 17.40 308 GLN A O 1
ATOM 4318 N N . ALA A 1 310 ? -6.555 32.206 -5.540 1.00 23.13 309 ALA A N 1
ATOM 4319 C CA . ALA A 1 310 ? -7.476 32.559 -6.615 1.00 19.03 309 ALA A CA 1
ATOM 4320 C C . ALA A 1 310 ? -7.699 31.367 -7.526 1.00 21.28 309 ALA A C 1
ATOM 4321 O O . ALA A 1 310 ? -8.829 31.045 -7.874 1.00 22.43 309 ALA A O 1
ATOM 4328 N N . VAL A 1 311 ? -6.608 30.717 -7.911 1.00 19.21 310 VAL A N 1
ATOM 4329 C CA . VAL A 1 311 ? -6.686 29.584 -8.841 1.00 21.49 310 VAL A CA 1
ATOM 4330 C C . VAL A 1 311 ? -7.480 28.443 -8.198 1.00 18.33 310 VAL A C 1
ATOM 4331 O O . VAL A 1 311 ? -8.379 27.871 -8.819 1.00 20.38 310 VAL A O 1
ATOM 4344 N N . ARG A 1 312 ? -7.200 28.153 -6.936 1.00 19.38 311 ARG A N 1
ATOM 4345 C CA . ARG A 1 312 ? -7.897 27.051 -6.251 1.00 21.37 311 ARG A CA 1
ATOM 4346 C C . ARG A 1 312 ? -9.416 27.302 -6.218 1.00 22.13 311 ARG A C 1
ATOM 4347 O O . ARG A 1 312 ? -10.214 26.390 -6.475 1.00 28.68 311 ARG A O 1
ATOM 4368 N N . ILE A 1 313 ? -9.797 28.542 -5.915 1.00 25.12 312 ILE A N 1
ATOM 4369 C CA . ILE A 1 313 ? -11.206 28.929 -5.874 1.00 29.37 312 ILE A CA 1
ATOM 4370 C C . ILE A 1 313 ? -11.817 28.738 -7.263 1.00 31.43 312 ILE A C 1
ATOM 4371 O O . ILE A 1 313 ? -12.847 28.067 -7.419 1.00 20.88 312 ILE A O 1
ATOM 4387 N N . LEU A 1 314 ? -11.172 29.288 -8.285 1.00 22.48 313 LEU A N 1
ATOM 4388 C CA . LEU A 1 314 ? -11.701 29.199 -9.650 1.00 28.51 313 LEU A CA 1
ATOM 4389 C C . LEU A 1 314 ? -11.866 27.738 -10.093 1.00 26.30 313 LEU A C 1
ATOM 4390 O O . LEU A 1 314 ? -12.751 27.403 -10.903 1.00 25.42 313 LEU A O 1
ATOM 4406 N N . GLU A 1 315 ? -11.035 26.861 -9.551 1.00 26.29 314 GLU A N 1
ATOM 4407 C CA . GLU A 1 315 ? -11.075 25.449 -9.947 1.00 29.32 314 GLU A CA 1
ATOM 4408 C C . GLU A 1 315 ? -11.891 24.581 -8.979 1.00 31.79 314 GLU A C 1
ATOM 4409 O O . GLU A 1 315 ? -11.969 23.362 -9.141 1.00 31.91 314 GLU A O 1
ATOM 4421 N N . GLY A 1 316 ? -12.504 25.214 -7.987 1.00 31.43 315 GLY A N 1
ATOM 4422 C CA . GLY A 1 316 ? -13.305 24.501 -7.007 1.00 31.58 315 GLY A CA 1
ATOM 4423 C C . GLY A 1 316 ? -12.521 23.600 -6.070 1.00 32.71 315 GLY A C 1
ATOM 4424 O O . GLY A 1 316 ? -13.091 22.661 -5.497 1.00 29.02 315 GLY A O 1
ATOM 4428 N N . LYS A 1 317 ? -11.223 23.872 -5.906 1.00 26.35 316 LYS A N 1
ATOM 4429 C CA . LYS A 1 317 ? -10.370 23.060 -5.050 1.00 30.36 316 LYS A CA 1
ATOM 4430 C C . LYS A 1 317 ? -10.345 23.592 -3.630 1.00 24.60 316 LYS A C 1
ATOM 4431 O O . LYS A 1 317 ? -10.668 24.756 -3.377 1.00 27.95 316 LYS A O 1
ATOM 4450 N N . ASP A 1 318 ? -9.934 22.747 -2.696 1.00 24.17 317 ASP A N 1
ATOM 4451 C CA . ASP A 1 318 ? -9.750 23.174 -1.329 1.00 27.47 317 ASP A CA 1
ATOM 4452 C C . ASP A 1 318 ? -8.720 24.289 -1.276 1.00 26.87 317 ASP A C 1
ATOM 4453 O O . ASP A 1 318 ? -7.789 24.325 -2.070 1.00 27.50 317 ASP A O 1
ATOM 4462 N N . TYR A 1 319 ? -8.933 25.223 -0.368 1.00 22.88 318 TYR A N 1
ATOM 4463 C CA . TYR A 1 319 ? -7.984 26.309 -0.178 1.00 20.13 318 TYR A CA 1
ATOM 4464 C C . TYR A 1 319 ? -8.067 26.776 1.247 1.00 23.41 318 TYR A C 1
ATOM 4465 O O . TYR A 1 319 ? -9.045 26.494 1.965 1.00 23.71 318 TYR A O 1
ATOM 4483 N N . VAL A 1 320 ? -7.011 27.464 1.659 1.00 19.13 319 VAL A N 1
ATOM 4484 C CA . VAL A 1 320 ? -6.936 28.000 2.997 1.00 19.43 319 VAL A CA 1
ATOM 4485 C C . VAL A 1 320 ? -7.488 29.417 2.916 1.00 20.46 319 VAL A C 1
ATOM 4486 O O . VAL A 1 320 ? -7.001 30.208 2.129 1.00 22.00 319 VAL A O 1
ATOM 4499 N N . LYS A 1 321 ? -8.527 29.734 3.695 1.00 17.99 320 LYS A N 1
ATOM 4500 C CA . LYS A 1 321 ? -9.262 30.974 3.467 1.00 18.07 320 LYS A CA 1
ATOM 4501 C C . LYS A 1 321 ? -8.606 32.223 4.051 1.00 17.98 320 LYS A C 1
ATOM 4502 O O . LYS A 1 321 ? -8.717 33.316 3.484 1.00 17.67 320 LYS A O 1
ATOM 4521 N N . HIS A 1 322 ? -7.942 32.068 5.193 1.00 20.28 321 HIS A N 1
ATOM 4522 C CA . HIS A 1 322 ? -7.355 33.201 5.862 1.00 15.34 321 HIS A CA 1
ATOM 4523 C C . HIS A 1 322 ? -5.969 32.788 6.396 1.00 19.76 321 HIS A C 1
ATOM 4524 O O . HIS A 1 322 ? -5.846 32.032 7.361 1.00 16.88 321 HIS A O 1
ATOM 4538 N N . VAL A 1 323 ? -4.926 33.261 5.723 1.00 15.58 322 VAL A N 1
ATOM 4539 C CA . VAL A 1 323 ? -3.569 32.798 6.045 1.00 18.20 322 VAL A CA 1
ATOM 4540 C C . VAL A 1 323 ? -2.502 33.861 5.755 1.00 20.56 322 VAL A C 1
ATOM 4541 O O . VAL A 1 323 ? -2.652 34.727 4.883 1.00 15.20 322 VAL A O 1
ATOM 4554 N N . GLY A 1 324 ? -1.433 33.793 6.535 1.00 17.15 323 GLY A N 1
ATOM 4555 C CA . GLY A 1 324 ? -0.231 34.574 6.302 1.00 17.96 323 GLY A CA 1
ATOM 4556 C C . GLY A 1 324 ? 1.017 33.732 6.467 1.00 18.01 323 GLY A C 1
ATOM 4557 O O . GLY A 1 324 ? 0.996 32.711 7.155 1.00 16.02 323 GLY A O 1
ATOM 4561 N N . PRO A 1 325 ? 2.119 34.149 5.830 1.00 13.73 324 PRO A N 1
ATOM 4562 C CA . PRO A 1 325 ? 3.389 33.508 6.160 1.00 14.33 324 PRO A CA 1
ATOM 4563 C C . PRO A 1 325 ? 3.668 33.613 7.666 1.00 12.02 324 PRO A C 1
ATOM 4564 O O . PRO A 1 325 ? 3.266 34.576 8.304 1.00 14.04 324 PRO A O 1
ATOM 4575 N N . LYS A 1 326 ? 4.318 32.605 8.215 1.00 13.64 325 LYS A N 1
ATOM 4576 C CA . LYS A 1 326 ? 4.738 32.650 9.609 1.00 12.87 325 LYS A CA 1
ATOM 4577 C C . LYS A 1 326 ? 5.864 33.639 9.751 1.00 18.12 325 LYS A C 1
ATOM 4578 O O . LYS A 1 326 ? 6.906 33.542 9.104 1.00 17.80 325 LYS A O 1
ATOM 4597 N N . ILE A 1 327 ? 5.668 34.604 10.627 1.00 16.64 326 ILE A N 1
ATOM 4598 C CA . ILE A 1 327 ? 6.659 35.652 10.786 1.00 14.74 326 ILE A CA 1
ATOM 4599 C C . ILE A 1 327 ? 7.829 35.115 11.610 1.00 19.02 326 ILE A C 1
ATOM 4600 O O . ILE A 1 327 ? 7.628 34.407 12.596 1.00 18.05 326 ILE A O 1
ATOM 4616 N N . PHE A 1 328 ? 9.051 35.458 11.182 1.00 17.56 327 PHE A N 1
ATOM 4617 C CA . PHE A 1 328 ? 10.275 35.042 11.851 1.00 20.69 327 PHE A CA 1
ATOM 4618 C C . PHE A 1 328 ? 11.257 36.191 11.821 1.00 15.93 327 PHE A C 1
ATOM 4619 O O . PHE A 1 328 ? 11.201 37.060 10.936 1.00 15.92 327 PHE A O 1
ATOM 4636 N N . VAL A 1 329 ? 12.163 36.185 12.801 1.00 14.20 328 VAL A N 1
ATOM 4637 C CA . VAL A 1 329 ? 13.092 37.286 12.947 1.00 12.57 328 VAL A CA 1
ATOM 4638 C C . VAL A 1 329 ? 14.371 36.919 12.189 1.00 13.26 328 VAL A C 1
ATOM 4639 O O . VAL A 1 329 ? 14.933 35.854 12.397 1.00 17.09 328 VAL A O 1
ATOM 4652 N N . VAL A 1 330 ? 14.808 37.834 11.330 1.00 12.00 329 VAL A N 1
ATOM 4653 C CA . VAL A 1 330 ? 16.048 37.697 10.607 1.00 13.46 329 VAL A CA 1
ATOM 4654 C C . VAL A 1 330 ? 17.212 38.413 11.311 1.00 14.04 329 VAL A C 1
ATOM 4655 O O . VAL A 1 330 ? 17.094 39.608 11.660 1.00 13.14 329 VAL A O 1
ATOM 4668 N N . ASP A 1 331 ? 18.337 37.706 11.447 1.00 14.95 330 ASP A N 1
ATOM 4669 C CA . ASP A 1 331 ? 19.543 38.274 12.057 1.00 14.20 330 ASP A CA 1
ATOM 4670 C C . ASP A 1 331 ? 20.770 37.665 11.406 1.00 12.66 330 ASP A C 1
ATOM 4671 O O . ASP A 1 331 ? 20.645 36.952 10.421 1.00 15.78 330 ASP A O 1
ATOM 4680 N N . SER A 1 332 ? 21.956 37.930 11.949 1.00 15.86 331 SER A N 1
ATOM 4681 C CA . SER A 1 332 ? 23.169 37.438 11.280 1.00 13.74 331 SER A CA 1
ATOM 4682 C C . SER A 1 332 ? 23.183 35.927 11.172 1.00 16.04 331 SER A C 1
ATOM 4683 O O . SER A 1 332 ? 23.755 35.378 10.218 1.00 17.30 331 SER A O 1
ATOM 4691 N N . ALA A 1 333 ? 22.610 35.239 12.165 1.00 17.39 332 ALA A N 1
ATOM 4692 C CA . ALA A 1 333 ? 22.701 33.778 12.222 1.00 19.64 332 ALA A CA 1
ATOM 4693 C C . ALA A 1 333 ? 21.790 33.053 11.219 1.00 24.69 332 ALA A C 1
ATOM 4694 O O . ALA A 1 333 ? 22.039 31.879 10.935 1.00 23.58 332 ALA A O 1
ATOM 4701 N N . ASN A 1 334 ? 20.761 33.711 10.671 1.00 17.43 333 ASN A N 1
ATOM 4702 C CA . ASN A 1 334 ? 19.917 33.017 9.704 1.00 18.15 333 ASN A CA 1
ATOM 4703 C C . ASN A 1 334 ? 19.726 33.752 8.378 1.00 16.67 333 ASN A C 1
ATOM 4704 O O . ASN A 1 334 ? 19.109 33.218 7.469 1.00 14.32 333 ASN A O 1
ATOM 4715 N N . ILE A 1 335 ? 20.264 34.963 8.230 1.00 16.02 334 ILE A N 1
ATOM 4716 C CA . ILE A 1 335 ? 19.955 35.702 7.032 1.00 12.42 334 ILE A CA 1
ATOM 4717 C C . ILE A 1 335 ? 20.462 34.995 5.761 1.00 12.88 334 ILE A C 1
ATOM 4718 O O . ILE A 1 335 ? 19.788 35.004 4.728 1.00 16.62 334 ILE A O 1
ATOM 4734 N N . ALA A 1 336 ? 21.613 34.342 5.851 1.00 14.10 335 ALA A N 1
ATOM 4735 C CA . ALA A 1 336 ? 22.183 33.640 4.699 1.00 14.28 335 ALA A CA 1
ATOM 4736 C C . ALA A 1 336 ? 21.426 32.317 4.399 1.00 16.56 335 ALA A C 1
ATOM 4737 O O . ALA A 1 336 ? 21.627 31.718 3.349 1.00 16.17 335 ALA A O 1
ATOM 4744 N N . THR A 1 337 ? 20.541 31.877 5.299 1.00 18.87 336 THR A N 1
ATOM 4745 C CA . THR A 1 337 ? 19.852 30.564 5.130 1.00 14.63 336 THR A CA 1
ATOM 4746 C C . THR A 1 337 ? 18.513 30.743 4.427 1.00 16.14 336 THR A C 1
ATOM 4747 O O . THR A 1 337 ? 17.915 29.760 3.962 1.00 20.65 336 THR A O 1
ATOM 4758 N N . VAL A 1 338 ? 18.050 31.994 4.335 1.00 17.23 337 VAL A N 1
ATOM 4759 C CA . VAL A 1 338 ? 16.785 32.325 3.690 1.00 16.28 337 VAL A CA 1
ATOM 4760 C C . VAL A 1 338 ? 16.999 32.900 2.297 1.00 14.11 337 VAL A C 1
ATOM 4761 O O . VAL A 1 338 ? 17.816 33.819 2.128 1.00 17.13 337 VAL A O 1
ATOM 4774 N N . PRO A 1 339 ? 16.319 32.343 1.282 1.00 16.71 338 PRO A N 1
ATOM 4775 C CA . PRO A 1 339 ? 16.453 33.003 -0.027 1.00 17.58 338 PRO A CA 1
ATOM 4776 C C . PRO A 1 339 ? 15.907 34.413 0.084 1.00 15.13 338 PRO A C 1
ATOM 4777 O O . PRO A 1 339 ? 14.770 34.570 0.560 1.00 14.87 338 PRO A O 1
ATOM 4788 N N . GLN A 1 340 ? 16.693 35.407 -0.318 1.00 15.49 339 GLN A N 1
ATOM 4789 C CA . GLN A 1 340 ? 16.205 36.794 -0.361 1.00 11.99 339 GLN A CA 1
ATOM 4790 C C . GLN A 1 340 ? 14.845 36.925 -1.009 1.00 11.44 339 GLN A C 1
ATOM 4791 O O . GLN A 1 340 ? 13.975 37.663 -0.501 1.00 15.72 339 GLN A O 1
ATOM 4805 N N . ALA A 1 341 ? 14.662 36.211 -2.126 1.00 12.77 340 ALA A N 1
ATOM 4806 C CA . ALA A 1 341 ? 13.447 36.327 -2.938 1.00 14.95 340 ALA A CA 1
ATOM 4807 C C . ALA A 1 341 ? 12.184 35.805 -2.277 1.00 17.47 340 ALA A C 1
ATOM 4808 O O . ALA A 1 341 ? 11.102 35.966 -2.855 1.00 14.84 340 ALA A O 1
ATOM 4815 N N . ASN A 1 342 ? 12.284 35.240 -1.068 1.00 12.84 341 ASN A N 1
ATOM 4816 C CA . ASN A 1 342 ? 11.052 34.952 -0.310 1.00 12.62 341 ASN A CA 1
ATOM 4817 C C . ASN A 1 342 ? 10.609 36.161 0.538 1.00 13.49 341 ASN A C 1
ATOM 4818 O O . ASN A 1 342 ? 9.454 36.238 0.973 1.00 14.87 341 ASN A O 1
ATOM 4829 N N . ILE A 1 343 ? 11.535 37.095 0.792 1.00 13.41 342 ILE A N 1
ATOM 4830 C CA . ILE A 1 343 ? 11.253 38.150 1.782 1.00 12.70 342 ILE A CA 1
ATOM 4831 C C . ILE A 1 343 ? 11.496 39.554 1.291 1.00 14.89 342 ILE A C 1
ATOM 4832 O O . ILE A 1 343 ? 11.116 40.485 1.983 1.00 13.61 342 ILE A O 1
ATOM 4848 N N . LEU A 1 344 ? 12.073 39.685 0.101 1.00 11.95 343 LEU A N 1
ATOM 4849 C CA . LEU A 1 344 ? 12.288 40.966 -0.568 1.00 11.66 343 LEU A CA 1
ATOM 4850 C C . LEU A 1 344 ? 12.276 40.741 -2.072 1.00 12.38 343 LEU A C 1
ATOM 4851 O O . LEU A 1 344 ? 12.496 39.612 -2.539 1.00 15.29 343 LEU A O 1
ATOM 4867 N N . PRO A 1 345 ? 12.074 41.812 -2.854 1.00 11.28 344 PRO A N 1
ATOM 4868 C CA . PRO A 1 345 ? 12.307 41.610 -4.282 1.00 13.82 344 PRO A CA 1
ATOM 4869 C C . PRO A 1 345 ? 13.786 41.407 -4.568 1.00 12.61 344 PRO A C 1
ATOM 4870 O O . PRO A 1 345 ? 14.609 41.882 -3.784 1.00 16.98 344 PRO A O 1
ATOM 4881 N N . PRO A 1 346 ? 14.137 40.726 -5.671 1.00 14.00 345 PRO A N 1
ATOM 4882 C CA . PRO A 1 346 ? 15.550 40.658 -6.047 1.00 14.85 345 PRO A CA 1
ATOM 4883 C C . PRO A 1 346 ? 16.107 42.063 -6.253 1.00 17.13 345 PRO A C 1
ATOM 4884 O O . PRO A 1 346 ? 15.332 42.932 -6.671 1.00 16.55 345 PRO A O 1
ATOM 4895 N N . ASP A 1 347 ? 17.385 42.288 -5.972 1.00 16.92 346 ASP A N 1
ATOM 4896 C CA . ASP A 1 347 ? 18.027 43.541 -6.400 1.00 15.21 346 ASP A CA 1
ATOM 4897 C C . ASP A 1 347 ? 17.875 43.751 -7.894 1.00 16.91 346 ASP A C 1
ATOM 4898 O O . ASP A 1 347 ? 18.027 42.831 -8.679 1.00 20.33 346 ASP A O 1
ATOM 4907 N N . GLY A 1 348 ? 17.550 44.978 -8.293 1.00 19.11 347 GLY A N 1
ATOM 4908 C CA . GLY A 1 348 ? 17.553 45.314 -9.704 1.00 24.65 347 GLY A CA 1
ATOM 4909 C C . GLY A 1 348 ? 16.260 44.928 -10.393 1.00 30.64 347 GLY A C 1
ATOM 4910 O O . GLY A 1 348 ? 16.047 45.304 -11.524 1.00 27.58 347 GLY A O 1
ATOM 4914 N N . PHE A 1 349 ? 15.404 44.175 -9.709 1.00 23.12 348 PHE A N 1
ATOM 4915 C CA . PHE A 1 349 ? 14.149 43.712 -10.299 1.00 17.95 348 PHE A CA 1
ATOM 4916 C C . PHE A 1 349 ? 13.310 44.908 -10.718 1.00 20.89 348 PHE A C 1
ATOM 4917 O O . PHE A 1 349 ? 13.151 45.872 -9.960 1.00 24.57 348 PHE A O 1
ATOM 4934 N N . LYS A 1 350 ? 12.832 44.839 -11.950 1.00 22.08 349 LYS A N 1
ATOM 4935 C CA . LYS A 1 350 ? 11.943 45.831 -12.517 1.00 21.01 349 LYS A CA 1
ATOM 4936 C C . LYS A 1 350 ? 10.499 45.317 -12.457 1.00 14.80 349 LYS A C 1
ATOM 4937 O O . LYS A 1 350 ? 10.243 44.148 -12.738 1.00 20.96 349 LYS A O 1
ATOM 4956 N N . PRO A 1 351 ? 9.553 46.198 -12.093 1.00 25.04 350 PRO A N 1
ATOM 4957 C CA . PRO A 1 351 ? 8.173 45.725 -11.958 1.00 18.33 350 PRO A CA 1
ATOM 4958 C C . PRO A 1 351 ? 7.594 45.118 -13.214 1.00 22.37 350 PRO A C 1
ATOM 4959 O O . PRO A 1 351 ? 7.914 45.562 -14.319 1.00 19.63 350 PRO A O 1
ATOM 4970 N N . VAL A 1 352 ? 6.758 44.108 -13.012 1.00 20.36 351 VAL A N 1
ATOM 4971 C CA . VAL A 1 352 ? 6.104 43.349 -14.071 1.00 19.82 351 VAL A CA 1
ATOM 4972 C C . VAL A 1 352 ? 4.583 43.541 -14.018 1.00 19.90 351 VAL A C 1
ATOM 4973 O O . VAL A 1 352 ? 3.975 43.424 -12.946 1.00 17.36 351 VAL A O 1
ATOM 4986 N N . PHE A 1 353 ? 3.964 43.826 -15.161 1.00 19.79 352 PHE A N 1
ATOM 4987 C CA . PHE A 1 353 ? 2.521 44.089 -15.188 1.00 21.88 352 PHE A CA 1
ATOM 4988 C C . PHE A 1 353 ? 1.711 43.073 -15.957 1.00 25.47 352 PHE A C 1
ATOM 4989 O O . PHE A 1 353 ? 0.484 43.090 -15.890 1.00 21.74 352 PHE A O 1
ATOM 5006 N N . ASN A 1 354 ? 2.401 42.208 -16.700 1.00 25.21 353 ASN A N 1
ATOM 5007 C CA . ASN A 1 354 ? 1.752 41.188 -17.536 1.00 34.92 353 ASN A CA 1
ATOM 5008 C C . ASN A 1 354 ? 2.628 39.953 -17.650 1.00 35.79 353 ASN A C 1
ATOM 5009 O O . ASN A 1 354 ? 2.189 38.939 -18.193 1.00 32.66 353 ASN A O 1
#

Foldseek 3Di:
DDDPDQFWKWAFPPPPDPPTDIDIDGDDFDQAFPDQFFEEEEAQADAQVVLLLLLLQVVLSVRRNYYFYDHQHHLVRQVSSLVSVVVVVVVPGQEYEYAHSDQESCQVVLVVCVVVVHAYEHFAHHHNHPRHQAYEYDALLVLQQQLLVVQVVFAAPRAAAEEEEEAEAPPDPSSVSNVNNVCNNPRTSYDYDPYDYDHLDLVGLLVSVVVVCVVPVQHAEYEYAPSNQLSVLVVCVVVVNQVRYAYEYAEHVSQLVCQVVSSYKYKFQWSVSSSLRNSQSSCVSVVHDHRGYMTGDIHIDHNVCSVVDDCSGGTPPPPDDRDGD

Solvent-accessible surface area: 14722 Å² total

CATH classification: 3.40.50.2300

Radius of gyration: 20.55 Å; Cα contacts (8 Å, |Δi|>4): 698; chains: 1; bounding box: 54×42×56 Å

Secondary structure (DSSP, 8-state):
---S-SEEEEEEESTT-TTPEEEEEEE---S--SS---EEEEE----HHHHHHHHHHHHHHHHHT---EEE-SSTT-HHHHHHHHHHHHHH--SEEEE--SSSSTTHHHHHHHHTTT--EEEESS----TT--EEE---S---HHHHHHHHHHS-TTSPPEEEEEE-SSTT-HHHHHHHHH--TTTTSSEEEPPP----S-HHHHHHHHHHHHHH-TT--EEEE-HHHHHHHHHHHHHTT-BTTBEEEE---HHHHHHHHTT---EEE---HHHHHHHHHHHHHHTT----SEEEEPPEEE-TTTGGGS-GGGTSPPTTPPP---

B-factor: mean 28.53, std 13.77, range [10.06, 128.65]

Sequence (325 aa):
SAEWYPYDAAKIDPPFAADGKSSDVKYVPLEKASKPWKLCVSFPHKDAYWLGVDYGVAEESKRLGVKNLVEAGGYTELNKQISSQIEDCVASGTDAVIIGAISADGLNKVIGEIAKKKIPVIDLVNGISSPDIAAKSLVSFYTGAETGSYLAKKHPAGTPEVVVGWFPGPAGAGWVEAANKGFDAVKGSAIKVLEPKYGDTGKEVQAKLVEDALQAAPNIRYVAGTAVTAEAAQGLIRERGLKGKVDLLAFYTPGVYEGIKRGLIAAPADSVIQGRIAVDQAVRILEGKDYVKHVGPKIFVVDSANIATVPQANILPPDGFKPVFN